Protein AF-A0A0D0W2B3-F1 (afdb_monomer)

pLDDT: mean 97.22, std 2.05, range [83.38, 98.88]

Radius of gyration: 16.31 Å; Cα contacts (8 Å, |Δi|>4): 374; chains: 1; bounding box: 39×36×43 Å

Solvent-accessible surface area (backbone atoms only — not comparable to full-atom values): 10988 Å² total; per-residue (Å²): 117,29,38,43,32,28,47,58,95,88,37,62,47,35,35,38,27,25,39,70,76,40,83,58,92,66,38,38,29,37,34,34,46,42,65,17,45,57,44,66,63,93,71,78,85,50,90,72,53,76,48,68,52,57,78,71,68,55,55,45,42,71,73,79,27,40,39,36,36,33,42,78,77,40,52,38,32,50,27,43,41,43,41,74,97,82,58,42,60,43,27,46,34,37,46,28,22,49,40,72,40,81,45,100,61,30,33,37,28,30,81,56,62,39,31,37,41,31,43,65,91,47,97,58,66,43,82,36,49,60,69,56,29,55,50,39,52,76,65,56,67,48,79,92,39,67,61,61,54,49,53,50,53,52,51,53,50,53,32,53,77,68,75,50,72,93,72,68,75,66,62,63,73,63,74,80,65,88,84,62,76,70,52,68,71,61,90,66,65,76,74,54,82,131

Organism: NCBI:txid686309

Foldseek 3Di:
DAKEFEQFPNFTQKIWDWDFPDDDLFKTKTKFAAFTFIDGDPDDPPLLDHDPCVVVVHTGHHDGTKIWIAGAPAQWTWIWAADDPVRATFWTKTFGWAGWDAFPRHTYIHTQQWIWTDTPPDPDIDIPRPVVSVVCVVSVRDPPCNVVSVVSVVVVRVCVVVVHDPDDPCVSVDHDDPPDDNDYDDPCNRVGHD

Structure (mmCIF, N/CA/C/O backbone):
data_AF-A0A0D0W2B3-F1
#
_entry.id   AF-A0A0D0W2B3-F1
#
loop_
_atom_site.group_PDB
_atom_site.id
_atom_site.type_symbol
_atom_site.label_atom_id
_atom_site.la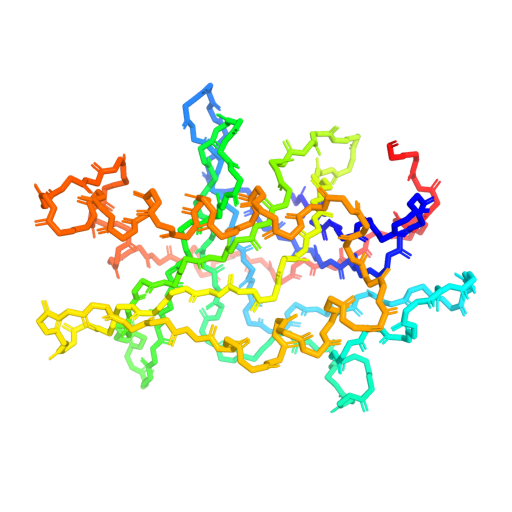bel_alt_id
_atom_site.label_comp_id
_atom_site.label_asym_id
_atom_site.label_entity_id
_atom_site.label_seq_id
_atom_site.pdbx_PDB_ins_code
_atom_site.Cartn_x
_atom_site.Cartn_y
_atom_site.Cartn_z
_atom_site.occupancy
_atom_site.B_iso_or_equiv
_atom_site.auth_seq_id
_atom_site.auth_comp_id
_atom_site.auth_asym_id
_atom_site.auth_atom_id
_atom_site.pdbx_PDB_model_num
ATOM 1 N N . MET A 1 1 ? 1.780 -16.581 4.987 1.00 93.12 1 MET A N 1
ATOM 2 C CA . MET A 1 1 ? 2.569 -15.451 4.451 1.00 93.12 1 MET A CA 1
ATOM 3 C C . MET A 1 1 ? 2.054 -15.138 3.059 1.00 93.12 1 MET A C 1
ATOM 5 O O . MET A 1 1 ? 1.690 -16.072 2.359 1.00 93.12 1 MET A O 1
ATOM 9 N N . VAL A 1 2 ? 2.021 -13.863 2.689 1.00 97.75 2 VAL A N 1
ATOM 10 C CA . VAL A 1 2 ? 1.629 -13.358 1.366 1.00 97.75 2 VAL A CA 1
ATOM 11 C C . VAL A 1 2 ? 2.719 -12.395 0.908 1.00 97.75 2 VAL A C 1
ATOM 13 O O . VAL A 1 2 ? 3.058 -11.464 1.637 1.00 97.75 2 VAL A O 1
ATOM 16 N N . VAL A 1 3 ? 3.294 -12.605 -0.271 1.00 98.69 3 VAL A N 1
ATOM 17 C CA . VAL A 1 3 ? 4.246 -11.656 -0.862 1.00 98.69 3 VAL A CA 1
ATOM 18 C C . VAL A 1 3 ? 3.452 -10.554 -1.560 1.00 98.69 3 VAL A C 1
ATOM 20 O O . VAL A 1 3 ? 2.708 -10.849 -2.492 1.00 98.69 3 VAL A O 1
ATOM 23 N N . ARG A 1 4 ? 3.591 -9.300 -1.115 1.00 98.69 4 ARG A N 1
ATOM 24 C CA . ARG A 1 4 ? 3.084 -8.127 -1.848 1.00 98.69 4 ARG A CA 1
ATOM 25 C C . ARG A 1 4 ? 4.204 -7.630 -2.751 1.00 98.69 4 ARG A C 1
ATOM 27 O O . ARG A 1 4 ? 5.279 -7.307 -2.243 1.00 98.69 4 ARG A O 1
ATOM 34 N N . ARG A 1 5 ? 3.965 -7.567 -4.058 1.00 98.75 5 ARG A N 1
ATOM 35 C CA . ARG A 1 5 ? 4.921 -7.047 -5.043 1.00 98.75 5 ARG A CA 1
ATOM 36 C C . ARG A 1 5 ? 4.376 -5.818 -5.742 1.00 98.75 5 ARG A C 1
ATOM 38 O O . ARG A 1 5 ? 3.168 -5.683 -5.922 1.00 98.75 5 ARG A O 1
ATOM 45 N N . GLU A 1 6 ? 5.292 -4.969 -6.176 1.00 98.56 6 GLU A N 1
ATOM 46 C CA . GLU A 1 6 ? 5.001 -3.894 -7.113 1.00 98.56 6 GLU A CA 1
ATOM 47 C C . GLU A 1 6 ? 5.550 -4.253 -8.487 1.00 98.56 6 GLU A C 1
ATOM 49 O O . GLU A 1 6 ? 6.724 -4.614 -8.611 1.00 98.56 6 GLU A O 1
ATOM 54 N N . ILE A 1 7 ? 4.690 -4.188 -9.501 1.00 97.94 7 ILE A N 1
ATOM 55 C CA . ILE A 1 7 ? 5.003 -4.530 -10.886 1.00 97.94 7 ILE A CA 1
ATOM 56 C C . ILE A 1 7 ? 5.036 -3.242 -11.697 1.00 97.94 7 ILE A C 1
ATOM 58 O O . ILE A 1 7 ? 4.006 -2.714 -12.109 1.00 97.94 7 ILE A O 1
ATOM 62 N N . LEU A 1 8 ? 6.234 -2.731 -11.951 1.00 96.06 8 LEU A N 1
ATOM 63 C CA . LEU A 1 8 ? 6.419 -1.547 -12.774 1.00 96.06 8 LEU A CA 1
ATOM 64 C C . LEU A 1 8 ? 6.666 -2.000 -14.210 1.00 96.06 8 LEU A C 1
ATOM 66 O O . LEU A 1 8 ? 7.653 -2.665 -14.481 1.00 96.06 8 LEU A O 1
ATOM 70 N N . ARG A 1 9 ? 5.792 -1.639 -15.156 1.00 93.00 9 ARG A N 1
ATOM 71 C CA . ARG A 1 9 ? 6.014 -1.886 -16.601 1.00 93.00 9 ARG A CA 1
ATOM 72 C C . ARG A 1 9 ? 6.282 -3.355 -16.979 1.00 93.00 9 ARG A C 1
ATOM 74 O O . ARG A 1 9 ? 6.997 -3.621 -17.940 1.00 93.00 9 ARG A O 1
ATOM 81 N N . GLY A 1 10 ? 5.670 -4.296 -16.264 1.00 93.75 10 GLY A N 1
ATOM 82 C CA . GLY A 1 10 ? 5.832 -5.727 -16.537 1.00 93.75 10 GLY A CA 1
ATOM 83 C C . GLY A 1 10 ? 7.124 -6.334 -15.983 1.00 93.75 10 GLY A C 1
ATOM 84 O O . GLY A 1 10 ? 7.572 -7.385 -16.436 1.00 93.75 10 GLY A O 1
ATOM 85 N N . GLU A 1 11 ? 7.736 -5.692 -14.996 1.00 95.69 11 GLU A N 1
ATOM 86 C CA . GLU A 1 11 ? 8.832 -6.256 -14.216 1.00 95.69 11 GLU A CA 1
ATOM 87 C C . GLU A 1 11 ? 8.570 -6.038 -12.727 1.00 95.69 11 GLU A C 1
ATOM 89 O O . GLU A 1 11 ? 7.963 -5.048 -12.312 1.00 95.69 11 GLU A O 1
ATOM 94 N N . VAL A 1 12 ? 9.014 -6.990 -11.909 1.00 97.94 12 VAL A N 1
ATOM 95 C CA . VAL A 1 12 ? 8.987 -6.836 -10.456 1.00 97.94 12 VAL A CA 1
ATOM 96 C C . VAL A 1 12 ? 9.925 -5.687 -10.086 1.00 97.94 12 VAL A C 1
ATOM 98 O O . VAL A 1 12 ? 11.088 -5.677 -10.482 1.00 97.94 12 VAL A O 1
ATOM 101 N N . TRP A 1 13 ? 9.426 -4.719 -9.327 1.00 97.88 13 TRP A N 1
ATOM 102 C CA . TRP A 1 13 ? 10.172 -3.525 -8.921 1.00 97.88 13 TRP A CA 1
ATOM 103 C C . TRP A 1 13 ? 10.502 -3.527 -7.430 1.00 97.88 13 TRP A C 1
ATOM 105 O O . TRP A 1 13 ? 11.580 -3.098 -7.014 1.00 97.88 13 TRP A O 1
ATOM 115 N N . PHE A 1 14 ? 9.584 -4.067 -6.632 1.00 98.56 14 PHE A N 1
ATOM 116 C CA . PHE A 1 14 ? 9.687 -4.160 -5.184 1.00 98.56 14 PHE A CA 1
ATOM 117 C C . PHE A 1 14 ? 8.884 -5.358 -4.675 1.00 98.56 14 PHE A C 1
ATOM 119 O O . PHE A 1 14 ? 7.881 -5.748 -5.274 1.00 98.56 14 PHE A O 1
ATOM 126 N N . GLY A 1 15 ? 9.322 -5.949 -3.569 1.00 98.50 15 GLY A N 1
ATOM 127 C CA . GLY A 1 15 ? 8.604 -7.005 -2.872 1.00 98.50 15 GLY A CA 1
ATOM 128 C C . GLY A 1 15 ? 8.737 -6.868 -1.368 1.00 98.50 15 GLY A C 1
ATOM 129 O O . GLY A 1 15 ? 9.772 -6.447 -0.853 1.00 98.50 15 GLY A O 1
ATOM 130 N N . VAL A 1 16 ? 7.694 -7.258 -0.646 1.00 98.69 16 VAL A N 1
ATOM 131 C CA . VAL A 1 16 ? 7.710 -7.284 0.815 1.00 98.69 16 VAL A CA 1
ATOM 132 C C . VAL A 1 16 ? 6.857 -8.442 1.343 1.00 98.69 16 VAL A C 1
ATOM 134 O O . VAL A 1 16 ? 5.786 -8.724 0.788 1.00 98.69 16 VAL A O 1
ATOM 137 N N . PRO A 1 17 ? 7.301 -9.155 2.394 1.00 98.50 17 PRO A N 1
ATOM 138 C CA . PRO A 1 17 ? 6.528 -10.243 2.956 1.00 98.50 17 PRO A CA 1
ATOM 139 C C . PRO A 1 17 ? 5.489 -9.685 3.937 1.00 98.50 17 PRO A C 1
ATOM 141 O O . PRO A 1 17 ? 5.778 -8.849 4.792 1.00 98.50 17 PRO A O 1
ATOM 144 N N . THR A 1 18 ? 4.257 -10.169 3.820 1.00 98.75 18 THR A N 1
ATOM 145 C CA . THR A 1 18 ? 3.124 -9.764 4.658 1.00 98.75 18 THR A CA 1
ATOM 146 C C . THR A 1 18 ? 2.446 -10.980 5.287 1.00 98.75 18 THR A C 1
ATOM 148 O O . THR A 1 18 ? 2.643 -12.136 4.883 1.00 98.75 18 THR A O 1
ATOM 151 N N . ILE A 1 19 ? 1.636 -10.726 6.308 1.00 98.69 19 ILE A N 1
ATOM 152 C CA . ILE A 1 19 ? 0.778 -11.711 6.961 1.00 98.69 19 ILE A CA 1
ATOM 153 C C . ILE A 1 19 ? -0.653 -11.477 6.484 1.00 98.69 19 ILE A C 1
ATOM 155 O O . ILE A 1 19 ? -1.161 -10.363 6.562 1.00 98.69 1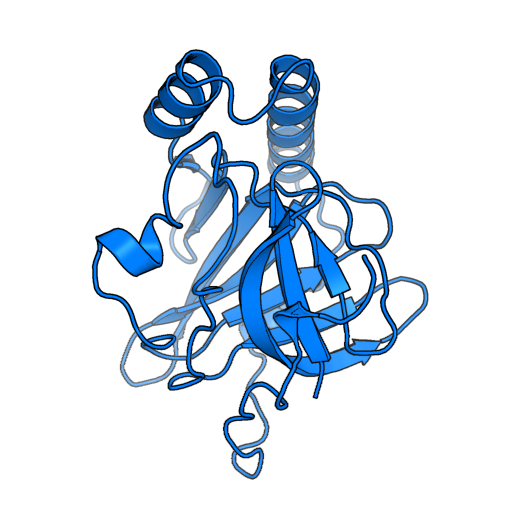9 ILE A O 1
ATOM 159 N N . CYS A 1 20 ? -1.308 -12.534 6.010 1.00 98.25 20 CYS A N 1
ATOM 160 C CA . CYS A 1 20 ? -2.728 -12.484 5.690 1.00 98.25 20 CYS A CA 1
ATOM 161 C C . CYS A 1 20 ? -3.541 -12.480 6.987 1.00 98.25 20 CYS A C 1
ATOM 163 O O . CYS A 1 20 ? -3.474 -13.446 7.746 1.00 98.25 20 CYS A O 1
ATOM 165 N N . VAL A 1 21 ? -4.288 -11.406 7.232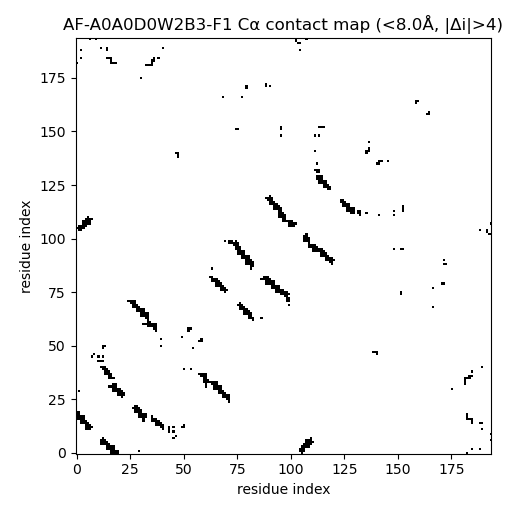 1.00 98.56 21 VAL A N 1
ATOM 166 C CA . VAL A 1 21 ? -5.176 -11.257 8.396 1.00 98.56 21 VAL A CA 1
ATOM 167 C C . VAL A 1 21 ? -6.592 -11.700 8.038 1.00 98.56 21 VAL A C 1
ATOM 169 O O . VAL A 1 21 ? -7.223 -12.424 8.801 1.00 98.56 21 VAL A O 1
ATOM 172 N N . VAL A 1 22 ? -7.079 -11.281 6.868 1.00 98.44 22 VAL A N 1
ATOM 173 C CA . VAL A 1 22 ? -8.386 -11.657 6.313 1.00 98.44 22 VAL A CA 1
ATOM 174 C C . VAL A 1 22 ? -8.220 -11.897 4.824 1.00 98.44 22 VAL A C 1
ATOM 176 O O . VAL A 1 22 ? -7.564 -11.107 4.150 1.00 98.44 22 VAL A O 1
ATOM 179 N N . ASP A 1 23 ? -8.842 -12.959 4.326 1.00 98.19 23 ASP A N 1
ATOM 180 C CA . ASP A 1 23 ? -8.991 -13.226 2.901 1.00 98.19 23 ASP A CA 1
ATOM 181 C C . ASP A 1 23 ? -10.435 -13.674 2.631 1.00 98.19 23 ASP A C 1
ATOM 183 O O . ASP A 1 23 ? -10.808 -14.810 2.928 1.00 98.19 23 ASP A O 1
ATOM 187 N N . SER A 1 24 ? -11.268 -12.752 2.144 1.00 97.88 24 SER A N 1
ATOM 188 C CA . SER A 1 24 ? -12.661 -12.999 1.756 1.00 97.88 24 SER A CA 1
ATOM 189 C C . SER A 1 24 ? -12.964 -12.435 0.364 1.00 97.88 24 SER A C 1
ATOM 191 O O . SER A 1 24 ? -12.115 -11.818 -0.285 1.00 97.88 24 SER A O 1
ATOM 193 N N . ALA A 1 25 ? -14.195 -12.641 -0.111 1.00 96.19 25 ALA A N 1
ATOM 194 C CA . ALA A 1 25 ? -14.654 -12.084 -1.3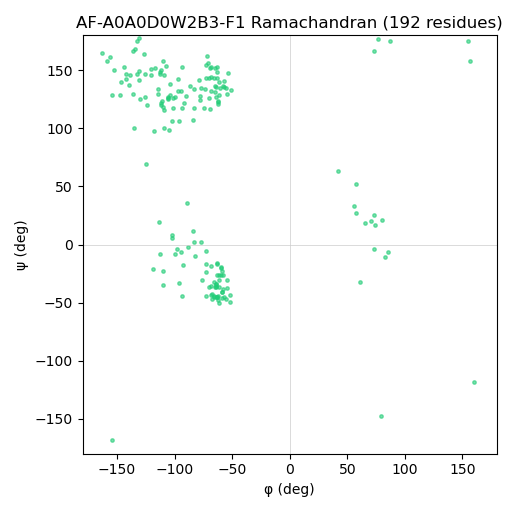82 1.00 96.19 25 ALA A CA 1
ATOM 195 C C . ALA A 1 25 ? -14.803 -10.549 -1.350 1.00 96.19 25 ALA A C 1
ATOM 197 O O . ALA A 1 25 ? -14.831 -9.915 -2.401 1.00 96.19 25 ALA A O 1
ATOM 198 N N . GLU A 1 26 ? -14.891 -9.948 -0.164 1.00 96.94 26 GLU A N 1
ATOM 199 C CA . GLU A 1 26 ? -15.142 -8.521 0.051 1.00 96.94 26 GLU A CA 1
ATOM 200 C C . GLU A 1 26 ? -13.924 -7.772 0.602 1.00 96.94 26 GLU A C 1
ATOM 202 O O . GLU A 1 26 ? -13.847 -6.551 0.451 1.00 96.94 26 GLU A O 1
ATOM 207 N N . LEU A 1 27 ? -12.992 -8.477 1.249 1.00 98.50 27 LEU A N 1
ATOM 208 C CA . LEU A 1 27 ? -11.843 -7.880 1.920 1.00 98.50 27 LEU A CA 1
ATOM 209 C C . LEU A 1 27 ? -10.622 -8.799 1.866 1.00 98.50 27 LEU A C 1
ATOM 211 O O . LEU A 1 27 ? -10.656 -9.938 2.329 1.00 98.50 27 LEU A O 1
ATOM 215 N N . LEU A 1 28 ? -9.505 -8.239 1.414 1.00 98.75 28 LEU A N 1
ATOM 216 C CA . LEU A 1 28 ? -8.174 -8.764 1.685 1.00 98.75 28 LEU A CA 1
ATOM 217 C C . LEU A 1 28 ? -7.473 -7.811 2.660 1.00 98.75 28 LEU A C 1
ATOM 219 O O . LEU A 1 28 ? -7.216 -6.658 2.321 1.00 98.75 28 LEU A O 1
ATOM 223 N N . ALA A 1 29 ? -7.157 -8.284 3.864 1.00 98.81 29 ALA A N 1
ATOM 224 C CA . ALA A 1 29 ? -6.401 -7.523 4.856 1.00 98.81 29 ALA A CA 1
ATOM 225 C C . ALA A 1 29 ? -5.005 -8.128 5.025 1.00 98.81 29 ALA A C 1
ATOM 227 O O . ALA A 1 29 ? -4.864 -9.280 5.450 1.00 98.81 29 ALA A O 1
ATOM 228 N N . LEU A 1 30 ? -3.975 -7.344 4.717 1.00 98.81 30 LEU A N 1
ATOM 229 C CA . LEU A 1 30 ? -2.574 -7.743 4.819 1.00 98.81 30 LEU A CA 1
ATOM 230 C C . LEU A 1 30 ? -1.868 -6.908 5.884 1.00 98.81 30 LEU A C 1
ATOM 232 O O . LEU A 1 30 ? -1.983 -5.687 5.905 1.00 98.81 30 LEU A O 1
ATOM 236 N N . TYR A 1 31 ? -1.100 -7.548 6.755 1.00 98.81 31 TYR A N 1
ATOM 237 C CA . TYR A 1 31 ? -0.261 -6.863 7.732 1.00 98.81 31 TYR A CA 1
ATOM 238 C C . TYR A 1 31 ? 1.208 -6.936 7.319 1.00 98.81 31 TYR A C 1
ATOM 240 O O . TYR A 1 31 ? 1.739 -8.024 7.101 1.00 98.81 31 TYR A O 1
ATOM 248 N N . LEU A 1 32 ? 1.861 -5.779 7.238 1.00 98.56 32 LEU A N 1
ATOM 249 C CA . LEU A 1 32 ? 3.303 -5.618 7.093 1.00 98.56 32 LEU A CA 1
ATOM 250 C C . LEU A 1 32 ? 3.922 -5.396 8.483 1.00 98.56 32 LEU A C 1
ATOM 252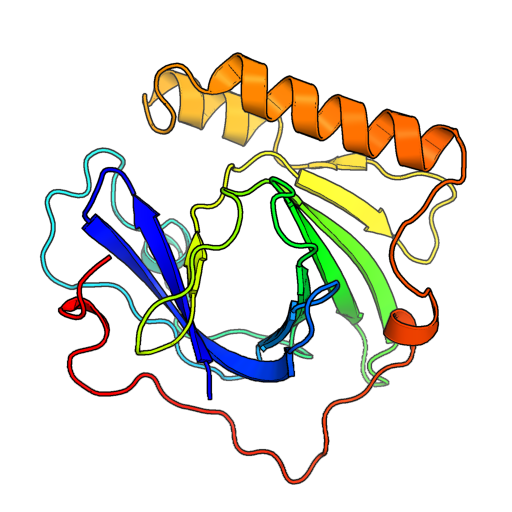 O O . LEU A 1 32 ? 3.747 -4.311 9.047 1.00 98.56 32 LEU A O 1
ATOM 256 N N . PRO A 1 33 ? 4.624 -6.383 9.066 1.00 97.75 33 PRO A N 1
ATOM 257 C CA . PRO A 1 33 ? 5.237 -6.233 10.382 1.00 97.75 33 PRO A CA 1
ATOM 258 C C . PRO A 1 33 ? 6.416 -5.254 10.381 1.00 97.75 33 PRO A C 1
ATOM 260 O O . PRO A 1 33 ? 7.139 -5.123 9.394 1.00 97.75 33 PRO A O 1
ATOM 263 N N . GLY A 1 34 ? 6.660 -4.607 11.524 1.00 96.94 34 GLY A N 1
ATOM 264 C CA . GLY A 1 34 ? 7.940 -3.937 11.773 1.00 96.94 34 GLY A CA 1
ATOM 265 C C . GLY A 1 34 ? 9.102 -4.928 11.653 1.00 96.94 34 GLY A C 1
ATOM 266 O O . GLY A 1 34 ? 9.013 -6.048 12.147 1.00 96.94 34 GLY A O 1
ATOM 267 N N . GLY A 1 35 ? 10.178 -4.523 10.980 1.00 97.81 35 GLY A N 1
ATOM 268 C CA . GLY A 1 35 ? 11.354 -5.354 10.718 1.00 97.81 35 GLY A CA 1
ATOM 269 C C . GLY A 1 35 ? 11.257 -6.249 9.481 1.00 97.81 35 GLY A C 1
ATOM 270 O O . GLY A 1 35 ? 12.262 -6.852 9.124 1.00 97.81 35 GLY A O 1
ATOM 271 N N . ALA A 1 36 ? 10.104 -6.328 8.806 1.00 98.31 36 ALA A N 1
ATOM 272 C CA . ALA A 1 36 ? 9.978 -7.096 7.568 1.00 98.31 36 ALA A CA 1
ATOM 273 C C . ALA A 1 36 ? 10.900 -6.522 6.484 1.00 98.31 36 ALA A C 1
ATOM 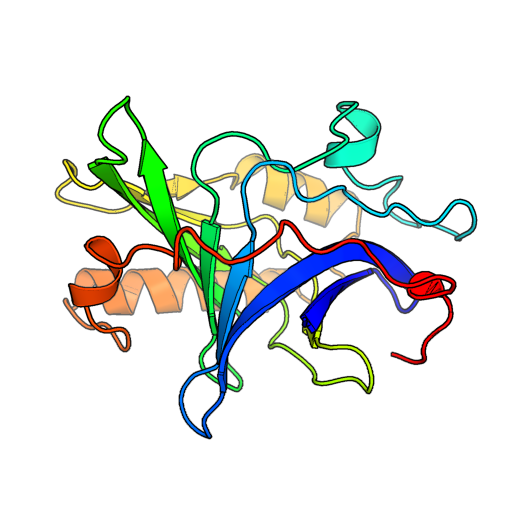275 O O . ALA A 1 36 ? 10.798 -5.340 6.140 1.00 98.31 36 ALA A O 1
ATOM 276 N N . GLU A 1 37 ? 11.811 -7.353 5.979 1.00 98.50 37 GLU A N 1
ATOM 277 C CA . GLU A 1 37 ? 12.824 -6.936 5.014 1.00 98.50 37 GLU A CA 1
ATOM 278 C C . GLU A 1 37 ? 12.232 -6.692 3.626 1.00 98.50 37 GLU A C 1
ATOM 280 O O . GLU A 1 37 ? 11.316 -7.375 3.164 1.00 98.50 37 GLU A O 1
ATOM 285 N N . PHE A 1 38 ? 12.784 -5.682 2.968 1.00 98.62 38 PHE A N 1
ATOM 286 C CA . PHE A 1 38 ? 12.432 -5.269 1.623 1.00 98.62 38 PHE A CA 1
ATOM 287 C C . PHE A 1 38 ? 13.231 -6.056 0.590 1.00 98.62 38 PHE A C 1
ATOM 289 O O . PHE A 1 38 ? 14.446 -6.208 0.712 1.00 98.62 38 PHE A O 1
ATOM 296 N N . GLY A 1 39 ? 12.549 -6.502 -0.459 1.00 98.50 39 GLY A N 1
ATOM 297 C CA . GLY A 1 39 ? 13.149 -7.095 -1.643 1.00 98.50 39 GLY A CA 1
ATOM 298 C C . GLY A 1 39 ? 13.202 -6.088 -2.782 1.00 98.50 39 GLY A C 1
ATOM 299 O O . GLY A 1 39 ? 12.178 -5.535 -3.180 1.00 98.50 39 GLY A O 1
ATOM 300 N N . PHE A 1 40 ? 14.393 -5.896 -3.342 1.00 98.38 40 PHE A N 1
ATOM 301 C CA . PHE A 1 40 ? 14.611 -5.123 -4.562 1.00 98.38 40 PHE A CA 1
ATOM 302 C C . PHE A 1 40 ? 15.326 -6.023 -5.572 1.00 98.38 40 PHE A C 1
ATOM 304 O O . PHE A 1 40 ? 16.420 -6.496 -5.252 1.00 98.38 40 PHE A O 1
ATOM 311 N N . PRO A 1 41 ? 14.759 -6.290 -6.762 1.00 97.19 41 PRO A N 1
ATOM 312 C CA . PRO A 1 41 ? 15.413 -7.167 -7.726 1.00 97.19 41 PRO A CA 1
ATOM 313 C C . PRO A 1 41 ? 16.741 -6.573 -8.207 1.00 97.19 41 PRO A C 1
ATOM 315 O O . PRO A 1 41 ? 16.843 -5.383 -8.512 1.00 97.19 41 PRO A O 1
ATOM 318 N N . GLU A 1 42 ? 17.789 -7.393 -8.276 1.00 94.94 42 GLU A N 1
ATOM 319 C CA . GLU A 1 42 ? 19.115 -6.937 -8.712 1.00 94.94 42 GLU A CA 1
ATOM 320 C C . GLU A 1 42 ? 19.121 -6.567 -10.199 1.00 94.94 42 GLU A C 1
ATOM 322 O O . GLU A 1 42 ? 19.755 -5.585 -10.599 1.00 94.94 42 GLU A O 1
ATOM 327 N N . GLN A 1 43 ? 18.357 -7.317 -10.994 1.00 93.56 43 GLN A N 1
ATOM 328 C CA . GLN A 1 43 ? 18.249 -7.200 -12.443 1.00 93.56 43 GLN A CA 1
ATOM 329 C C . GLN A 1 43 ? 16.859 -6.705 -12.850 1.00 93.56 43 GLN A C 1
ATOM 331 O O . GLN A 1 43 ? 15.864 -7.024 -12.206 1.00 93.56 43 GLN A O 1
ATOM 336 N N . GLY A 1 44 ? 16.814 -5.934 -13.931 1.00 93.00 44 GLY A N 1
ATOM 337 C CA . GLY A 1 44 ? 15.610 -5.305 -14.465 1.00 93.00 44 GLY A CA 1
ATOM 338 C C . GLY A 1 44 ? 15.989 -4.093 -15.307 1.00 93.00 44 GLY A C 1
ATOM 339 O O . GLY A 1 44 ? 17.093 -3.556 -15.171 1.00 93.00 44 GLY A O 1
ATOM 340 N N . SER A 1 45 ? 15.102 -3.690 -16.209 1.00 94.62 45 SER A N 1
ATOM 341 C CA . SER A 1 45 ? 15.312 -2.500 -17.036 1.00 94.62 45 SER A CA 1
ATOM 342 C C . SER A 1 45 ? 15.073 -1.213 -16.245 1.00 94.62 45 SER A C 1
ATOM 344 O O . SER A 1 45 ? 15.729 -0.208 -16.509 1.00 94.62 45 SER A O 1
ATOM 346 N N . PHE A 1 46 ? 14.180 -1.265 -15.253 1.00 93.00 46 PHE A N 1
ATOM 347 C CA . PHE A 1 46 ? 13.781 -0.189 -14.349 1.00 93.00 46 PHE A CA 1
ATOM 348 C C . PHE A 1 46 ? 13.614 1.137 -15.087 1.00 93.00 46 PHE A C 1
ATOM 350 O O . PHE A 1 46 ? 14.346 2.093 -14.814 1.00 93.00 46 PHE A O 1
ATOM 357 N N . PRO A 1 47 ? 12.656 1.225 -16.030 1.00 89.00 47 PRO A N 1
ATOM 358 C CA . PRO A 1 47 ? 12.556 2.349 -16.961 1.00 89.00 47 PRO A CA 1
ATOM 359 C C . PRO A 1 47 ? 12.291 3.690 -16.263 1.00 89.00 47 PRO A C 1
ATOM 361 O O . PRO A 1 47 ? 12.510 4.741 -16.856 1.00 89.00 47 PRO A O 1
ATOM 364 N N . CYS A 1 48 ? 11.844 3.662 -15.005 1.00 90.69 48 CYS A N 1
ATOM 365 C CA . CYS A 1 48 ? 11.614 4.843 -14.170 1.00 90.69 48 CYS A CA 1
ATOM 366 C C . CYS A 1 48 ? 12.582 4.919 -12.975 1.00 90.69 48 CYS A C 1
ATOM 368 O O . CYS A 1 48 ? 12.304 5.605 -11.992 1.00 90.69 48 CYS A O 1
ATOM 370 N N . GLY A 1 49 ? 13.706 4.203 -13.054 1.00 94.44 49 GLY A N 1
ATOM 371 C CA . GLY A 1 49 ? 14.727 4.117 -12.017 1.00 94.44 49 GLY A CA 1
ATOM 372 C C . GLY A 1 49 ? 14.472 3.036 -10.963 1.00 94.44 49 GLY A C 1
ATOM 373 O O . GLY A 1 49 ? 13.450 2.349 -10.944 1.00 94.44 49 GLY A O 1
ATOM 374 N N . ARG A 1 50 ? 15.450 2.880 -10.065 1.00 96.56 50 ARG A N 1
ATOM 375 C CA . ARG A 1 50 ? 15.354 2.000 -8.890 1.00 96.56 50 ARG A CA 1
ATOM 376 C C . ARG A 1 50 ? 14.249 2.481 -7.946 1.00 96.56 50 ARG A C 1
ATOM 378 O O . ARG A 1 50 ? 13.964 3.676 -7.887 1.00 96.56 50 ARG A O 1
ATOM 385 N N . HIS A 1 51 ? 13.670 1.556 -7.182 1.00 97.56 51 HIS A N 1
ATOM 386 C CA . HIS A 1 51 ? 12.603 1.876 -6.237 1.00 97.56 51 HIS A CA 1
ATOM 387 C C . HIS A 1 51 ? 13.046 2.979 -5.250 1.00 97.56 51 HIS A C 1
ATOM 389 O O . HIS A 1 51 ? 14.152 2.881 -4.704 1.00 97.56 51 HIS A O 1
ATOM 395 N N . PRO A 1 52 ? 12.225 4.011 -4.966 1.00 96.25 52 PRO A N 1
ATOM 396 C CA . PRO A 1 52 ? 12.619 5.136 -4.112 1.00 96.25 52 PRO A CA 1
ATOM 397 C C . PRO A 1 52 ? 13.131 4.712 -2.733 1.00 96.25 52 PRO A C 1
ATOM 399 O O . PRO A 1 52 ? 14.105 5.269 -2.232 1.00 96.25 52 PRO A O 1
ATOM 402 N N . TRP A 1 53 ? 12.537 3.675 -2.135 1.00 97.81 53 TRP A N 1
ATOM 403 C CA . TRP A 1 53 ? 13.012 3.131 -0.857 1.00 97.81 53 TRP A CA 1
ATOM 404 C C . TRP A 1 53 ? 14.403 2.495 -0.948 1.00 97.81 53 TRP A C 1
ATOM 406 O O . TRP A 1 53 ? 15.173 2.617 0.001 1.00 97.81 53 TRP A O 1
ATOM 416 N N . GLN A 1 54 ? 14.764 1.892 -2.085 1.00 98.06 54 GLN A N 1
ATOM 417 C CA . GLN A 1 54 ? 16.120 1.388 -2.313 1.00 98.06 54 GLN A CA 1
ATOM 418 C C . GLN A 1 54 ? 17.113 2.546 -2.404 1.00 98.06 54 GLN A C 1
ATOM 420 O O . GLN A 1 54 ? 18.155 2.521 -1.751 1.00 98.06 54 GLN A O 1
ATOM 425 N N . VAL A 1 55 ? 16.775 3.577 -3.184 1.00 97.56 55 VAL A N 1
ATOM 426 C CA . VAL A 1 55 ? 17.612 4.776 -3.358 1.00 97.56 55 VAL A CA 1
ATOM 427 C C . VAL A 1 55 ? 17.810 5.504 -2.025 1.00 97.56 55 VAL A C 1
ATOM 429 O O . VAL A 1 55 ? 18.906 5.972 -1.733 1.00 97.56 55 VAL A O 1
ATOM 432 N N . ALA A 1 56 ? 16.781 5.531 -1.178 1.00 97.81 56 ALA A N 1
ATOM 433 C CA . ALA A 1 56 ? 16.834 6.085 0.173 1.00 97.81 56 ALA A CA 1
ATOM 434 C C . ALA A 1 56 ? 17.539 5.174 1.205 1.00 97.81 56 ALA A C 1
ATOM 436 O O . ALA A 1 56 ? 17.586 5.512 2.388 1.00 97.81 56 ALA A O 1
ATOM 437 N N . GLY A 1 57 ? 18.063 4.012 0.798 1.00 98.00 57 GLY A N 1
ATOM 438 C CA . GLY A 1 57 ? 18.776 3.084 1.681 1.00 98.00 57 GLY A CA 1
ATOM 439 C C . GLY A 1 57 ? 17.886 2.367 2.700 1.00 98.00 57 GLY A C 1
ATOM 440 O O . GLY A 1 57 ? 18.376 1.874 3.721 1.00 98.00 57 GLY A O 1
ATOM 441 N N . GLN A 1 58 ? 16.575 2.306 2.463 1.00 98.00 58 GLN A N 1
ATOM 442 C CA . GLN A 1 58 ? 15.658 1.571 3.324 1.00 98.00 58 GLN A CA 1
ATOM 443 C C . GLN A 1 58 ? 15.773 0.071 3.049 1.00 98.00 58 GLN A C 1
ATOM 445 O O . GLN A 1 58 ? 15.791 -0.369 1.904 1.00 98.00 58 GLN A O 1
ATOM 450 N N . ARG A 1 59 ? 15.842 -0.722 4.121 1.00 97.62 59 ARG A N 1
ATOM 451 C CA . ARG A 1 59 ? 16.070 -2.176 4.044 1.00 97.62 59 ARG A CA 1
ATOM 452 C C . ARG A 1 59 ? 14.935 -3.013 4.615 1.00 97.62 59 ARG A C 1
ATOM 454 O O . ARG A 1 59 ? 14.844 -4.194 4.317 1.00 97.62 59 ARG A O 1
ATOM 461 N N . ALA A 1 60 ? 14.114 -2.415 5.466 1.00 98.38 60 ALA A N 1
ATOM 462 C CA . ALA A 1 60 ? 13.026 -3.085 6.148 1.00 98.38 60 ALA A CA 1
ATOM 463 C C . ALA A 1 60 ? 12.001 -2.057 6.617 1.00 98.38 60 ALA A C 1
ATOM 465 O O . ALA A 1 60 ? 12.337 -0.882 6.827 1.00 98.38 60 ALA A O 1
ATOM 466 N N . TRP A 1 61 ? 10.774 -2.519 6.842 1.00 97.94 61 TRP A N 1
ATOM 467 C CA . TRP A 1 61 ? 9.723 -1.694 7.416 1.00 97.94 61 TRP A CA 1
ATOM 468 C C . TRP A 1 61 ? 10.079 -1.281 8.848 1.00 97.94 61 TRP A C 1
ATOM 470 O O . TRP A 1 61 ? 10.542 -2.093 9.649 1.00 97.94 61 TRP A O 1
ATOM 480 N N . ARG A 1 62 ? 9.858 -0.012 9.195 1.00 95.62 62 ARG A N 1
ATOM 481 C CA . ARG A 1 62 ? 10.163 0.536 10.527 1.00 95.62 62 ARG A CA 1
ATOM 482 C C . ARG A 1 62 ? 8.883 0.861 11.296 1.00 95.62 62 ARG A C 1
ATOM 484 O O . ARG A 1 62 ? 7.829 1.082 10.711 1.00 95.62 62 ARG A O 1
ATOM 491 N N . GLY A 1 63 ? 8.987 0.928 12.621 1.00 94.12 63 GLY A N 1
ATOM 492 C CA . GLY A 1 63 ? 7.867 1.290 13.493 1.00 94.12 63 GLY A CA 1
ATOM 493 C C . GLY A 1 63 ? 6.887 0.138 13.736 1.00 94.12 63 GLY A C 1
ATOM 494 O O . GLY A 1 63 ? 7.279 -1.024 13.797 1.00 94.12 63 GLY A O 1
ATOM 495 N N . HIS A 1 64 ? 5.603 0.461 13.899 1.00 95.25 64 HIS A N 1
ATOM 496 C CA . HIS A 1 64 ? 4.579 -0.449 14.440 1.00 95.25 64 HIS A CA 1
ATOM 497 C C . HIS A 1 64 ? 3.944 -1.422 13.429 1.00 95.25 64 HIS A C 1
ATOM 499 O O . HIS A 1 64 ? 2.932 -2.077 13.728 1.00 95.25 64 HIS A O 1
ATOM 505 N N . GLY A 1 65 ? 4.521 -1.521 12.233 1.00 96.38 65 GLY A N 1
ATOM 506 C CA . GLY A 1 65 ? 3.886 -2.187 11.103 1.00 96.38 65 GLY A CA 1
ATOM 507 C C . GLY A 1 65 ? 2.791 -1.342 10.447 1.00 96.38 65 GLY A C 1
ATOM 508 O O . GLY A 1 65 ? 2.477 -0.243 10.905 1.00 96.38 65 GLY A O 1
ATOM 509 N N . LYS A 1 66 ? 2.219 -1.880 9.373 1.00 97.06 66 LYS A N 1
ATOM 510 C CA . LYS A 1 66 ? 1.145 -1.272 8.579 1.00 97.06 66 LYS A CA 1
ATOM 511 C C . LYS A 1 66 ? 0.099 -2.330 8.262 1.00 97.06 66 LYS A C 1
ATOM 513 O O . LYS A 1 66 ? 0.459 -3.416 7.813 1.00 97.06 66 LYS A O 1
ATOM 518 N N . LEU A 1 67 ? -1.174 -2.046 8.515 1.00 98.75 67 LEU A N 1
ATOM 519 C CA . LEU A 1 67 ? -2.271 -2.911 8.074 1.00 98.75 67 LEU A CA 1
ATOM 520 C C . LEU A 1 67 ? -2.865 -2.314 6.803 1.00 98.75 67 LEU A C 1
ATOM 522 O O . LEU A 1 67 ? -3.213 -1.146 6.823 1.00 98.75 67 LEU A O 1
ATOM 526 N N . MET A 1 68 ? -2.972 -3.095 5.737 1.00 98.88 68 MET A N 1
ATOM 527 C CA . MET A 1 68 ? -3.472 -2.679 4.429 1.00 98.88 68 MET A CA 1
ATOM 528 C C . MET A 1 68 ? -4.802 -3.378 4.174 1.00 98.88 68 MET A C 1
ATOM 530 O O . MET A 1 68 ? -4.864 -4.611 4.181 1.00 98.88 68 MET A O 1
ATOM 534 N N . LEU A 1 69 ? -5.868 -2.606 3.985 1.00 98.88 69 LEU A N 1
ATOM 535 C CA . LEU A 1 69 ? -7.196 -3.114 3.660 1.00 98.88 69 LEU A CA 1
ATOM 536 C C . LEU A 1 69 ? -7.435 -2.921 2.166 1.00 98.88 69 LEU A C 1
ATOM 538 O O . LEU A 1 69 ? -7.481 -1.793 1.678 1.00 98.88 69 LEU A O 1
ATOM 542 N N . HIS A 1 70 ? -7.623 -4.019 1.448 1.00 98.75 70 HIS A N 1
ATOM 543 C CA . HIS A 1 70 ? -7.903 -4.013 0.020 1.00 98.75 70 HIS A CA 1
ATOM 544 C C . HIS A 1 70 ? -9.331 -4.484 -0.217 1.00 98.75 70 HIS A C 1
ATOM 546 O O . HIS A 1 70 ? -9.694 -5.610 0.140 1.00 98.75 70 HIS A O 1
ATOM 552 N N . ARG A 1 71 ? -10.130 -3.640 -0.868 1.00 97.69 71 ARG A N 1
ATOM 553 C CA . ARG A 1 71 ? -11.407 -4.066 -1.427 1.00 97.69 71 ARG A CA 1
ATOM 554 C C . ARG A 1 71 ? -11.184 -4.544 -2.865 1.00 97.69 71 ARG A C 1
ATOM 556 O O . ARG A 1 71 ? -10.584 -3.802 -3.643 1.00 97.69 71 ARG A O 1
ATOM 563 N N . PRO A 1 72 ? -11.628 -5.754 -3.248 1.00 94.00 72 PRO A N 1
ATOM 564 C CA . PRO A 1 72 ? -11.384 -6.274 -4.590 1.00 94.00 72 PRO A CA 1
ATOM 565 C C . PRO A 1 72 ? -11.854 -5.320 -5.693 1.00 94.00 72 PRO A C 1
ATOM 567 O O . PRO A 1 72 ? -12.989 -4.849 -5.677 1.00 94.00 72 PRO A O 1
ATOM 570 N N . GLY A 1 73 ? -10.968 -5.052 -6.654 1.00 95.81 73 GLY A N 1
ATOM 571 C CA . GLY A 1 73 ? -11.234 -4.178 -7.797 1.00 95.81 73 GLY A CA 1
ATOM 572 C C . GLY A 1 73 ? -11.069 -2.675 -7.542 1.00 95.81 73 GLY A C 1
ATOM 573 O O . GLY A 1 73 ? -11.057 -1.927 -8.515 1.00 95.81 73 GLY A O 1
ATOM 574 N N . GLU A 1 74 ? -10.911 -2.217 -6.294 1.00 97.75 74 GLU A N 1
ATOM 575 C CA . GLU A 1 74 ? -10.628 -0.801 -6.018 1.00 97.75 74 GLU A CA 1
ATOM 576 C C . GLU A 1 74 ? -9.143 -0.477 -6.265 1.00 97.75 74 GLU A C 1
ATOM 578 O O . GLU A 1 74 ? -8.260 -1.281 -5.957 1.00 97.75 74 GLU A O 1
ATOM 583 N N . ALA A 1 75 ? -8.875 0.706 -6.829 1.00 98.50 75 ALA A N 1
ATOM 584 C CA . ALA A 1 75 ? -7.534 1.193 -7.169 1.00 98.50 75 ALA A CA 1
ATOM 585 C C . ALA A 1 75 ? -6.886 1.970 -6.006 1.00 98.50 75 ALA A C 1
ATOM 587 O O . ALA A 1 75 ? -6.181 2.962 -6.188 1.00 98.50 75 ALA A O 1
ATOM 588 N N . HIS A 1 76 ? -7.160 1.522 -4.782 1.00 98.81 76 HIS A N 1
ATOM 589 C CA . HIS A 1 76 ? -6.476 1.979 -3.586 1.00 98.81 76 HIS A CA 1
ATOM 590 C C . HIS A 1 76 ? -6.552 0.927 -2.479 1.00 98.81 76 HIS A C 1
ATOM 592 O O . HIS A 1 76 ? -7.419 0.046 -2.479 1.00 98.81 76 HIS A O 1
ATOM 598 N N . SER A 1 77 ? -5.662 1.044 -1.500 1.00 98.81 77 SER A N 1
ATOM 599 C CA . SER A 1 77 ? -5.837 0.424 -0.189 1.00 98.81 77 SER A CA 1
ATOM 600 C C . SER A 1 77 ? -6.154 1.472 0.868 1.00 98.81 77 SER A C 1
ATOM 602 O O . SER A 1 77 ? -5.790 2.643 0.746 1.00 98.81 77 SER A O 1
ATOM 604 N N . VAL A 1 78 ? -6.851 1.042 1.918 1.00 98.88 78 VAL A N 1
ATOM 605 C CA . VAL A 1 78 ? -7.001 1.823 3.147 1.00 98.88 78 VAL A CA 1
ATOM 606 C C . VAL A 1 78 ? -6.048 1.242 4.176 1.00 98.88 78 VAL A C 1
ATOM 608 O O . VAL A 1 78 ? -6.269 0.159 4.721 1.00 98.88 78 VAL A O 1
ATOM 611 N N . ASP A 1 79 ? -4.978 1.971 4.428 1.00 98.81 79 ASP A N 1
ATOM 612 C CA . ASP A 1 79 ? -3.901 1.578 5.310 1.00 98.81 79 ASP A CA 1
ATOM 613 C C . ASP A 1 79 ? -4.087 2.199 6.696 1.00 98.81 79 ASP A C 1
ATOM 615 O O . ASP A 1 79 ? -4.511 3.346 6.857 1.00 98.81 79 ASP A O 1
ATOM 619 N N . VAL A 1 80 ? -3.748 1.430 7.724 1.00 98.75 80 VAL A N 1
ATOM 620 C CA . VAL A 1 80 ? -3.852 1.830 9.127 1.00 98.75 80 VAL A CA 1
ATOM 621 C C . VAL A 1 80 ? -2.455 1.987 9.689 1.00 98.75 80 VAL A C 1
ATOM 623 O O . VAL A 1 80 ? -1.652 1.045 9.667 1.00 98.75 80 VAL A O 1
ATOM 626 N N . PHE A 1 81 ? -2.187 3.176 10.219 1.00 98.44 81 PHE A N 1
ATOM 627 C CA . PHE A 1 81 ? -0.928 3.500 10.865 1.00 98.44 81 PHE A CA 1
ATOM 628 C C . PHE A 1 81 ? -1.117 3.731 12.358 1.00 98.44 81 PHE A C 1
ATOM 630 O O . PHE A 1 81 ? -2.141 4.235 12.827 1.00 98.44 81 PHE A O 1
ATOM 637 N N . TRP A 1 82 ? -0.070 3.387 13.099 1.00 98.31 82 TRP A N 1
ATOM 638 C CA . TRP A 1 82 ? 0.038 3.631 14.526 1.00 98.31 82 TRP A CA 1
ATOM 639 C C . TRP A 1 82 ? 1.382 4.281 14.835 1.00 98.31 82 TRP A C 1
ATOM 641 O O . TRP A 1 82 ? 2.376 4.013 14.157 1.00 98.31 82 TRP A O 1
ATOM 651 N N . ALA A 1 83 ? 1.411 5.104 15.872 1.00 96.31 83 ALA A N 1
ATOM 652 C CA . ALA A 1 83 ? 2.594 5.811 16.345 1.00 96.31 83 ALA A CA 1
ATOM 653 C C . ALA A 1 83 ? 2.715 5.670 17.865 1.00 96.31 83 ALA A C 1
ATOM 655 O O . ALA A 1 83 ? 1.821 5.121 18.497 1.00 96.31 83 ALA A O 1
ATOM 656 N N . GLY A 1 84 ? 3.811 6.181 18.428 1.00 95.94 84 GLY A N 1
ATOM 657 C CA . GLY A 1 84 ? 3.993 6.288 19.873 1.00 95.94 84 GLY A CA 1
ATOM 658 C C . GLY A 1 84 ? 4.259 4.960 20.602 1.00 95.94 84 GLY A C 1
ATOM 659 O O . GLY A 1 84 ? 4.111 3.869 20.054 1.00 95.94 84 GLY A O 1
ATOM 660 N N . PRO A 1 85 ? 4.707 5.024 21.866 1.00 93.06 85 PRO A N 1
ATOM 661 C CA . PRO A 1 85 ? 5.101 3.836 22.622 1.00 93.06 85 PRO A CA 1
ATOM 662 C C . PRO A 1 85 ? 3.939 2.857 22.864 1.00 93.06 85 PRO A C 1
ATOM 664 O O . PRO A 1 85 ? 4.183 1.659 23.014 1.00 93.06 85 PRO A O 1
ATOM 667 N N . GLY A 1 86 ? 2.688 3.330 22.883 1.00 92.56 86 GLY A N 1
ATOM 668 C CA . GLY A 1 86 ? 1.498 2.503 23.087 1.00 92.56 86 GLY A CA 1
ATOM 669 C C . GLY A 1 86 ? 0.910 1.915 21.803 1.00 92.56 86 GLY A C 1
ATOM 670 O O . GLY A 1 86 ? -0.057 1.135 21.877 1.00 92.56 86 GLY A O 1
ATOM 671 N N . ARG A 1 87 ? 1.491 2.238 20.636 1.00 95.25 87 ARG A N 1
ATOM 672 C CA . ARG A 1 87 ? 0.918 1.941 19.316 1.00 95.25 87 ARG A CA 1
ATOM 673 C C . ARG A 1 87 ? -0.470 2.580 19.200 1.00 95.25 87 ARG A C 1
ATOM 675 O O . ARG A 1 87 ? -1.465 1.907 18.925 1.00 95.25 87 ARG A O 1
ATOM 682 N N . GLU A 1 88 ? -0.533 3.870 19.497 1.00 97.38 88 GLU A N 1
ATOM 683 C CA . GLU A 1 88 ? -1.714 4.712 19.376 1.00 97.38 88 GLU A CA 1
ATOM 684 C C . GLU A 1 88 ? -2.112 4.864 17.903 1.00 97.38 88 GLU A C 1
ATOM 686 O O . GLU A 1 88 ? -1.255 4.914 17.021 1.00 97.38 88 GLU A O 1
ATOM 691 N N . PHE A 1 89 ? -3.415 4.907 17.615 1.00 98.31 89 PHE A N 1
ATOM 692 C CA . PHE A 1 89 ? -3.908 5.098 16.250 1.00 98.31 89 PHE A CA 1
ATOM 693 C C . PHE A 1 89 ? -3.451 6.459 15.710 1.00 98.31 89 PHE A C 1
ATOM 695 O O . PHE A 1 89 ? -3.742 7.485 16.317 1.00 98.31 89 PHE A O 1
ATOM 702 N N . ALA A 1 90 ? -2.730 6.453 14.587 1.00 98.38 90 ALA A N 1
ATOM 703 C CA . ALA A 1 90 ? -2.165 7.662 13.991 1.00 98.38 90 ALA A CA 1
ATOM 704 C C . ALA A 1 90 ? -3.051 8.232 12.878 1.00 98.38 90 ALA A C 1
ATOM 706 O O . ALA A 1 90 ? -3.100 9.446 12.697 1.00 98.38 90 ALA A O 1
ATOM 707 N N . GLY A 1 91 ? -3.752 7.374 12.136 1.00 98.38 91 GLY A N 1
ATOM 708 C CA . GLY A 1 91 ? -4.613 7.806 11.043 1.00 98.38 91 GLY A CA 1
ATOM 709 C C . GLY A 1 91 ? -4.824 6.744 9.972 1.00 98.38 91 GLY A C 1
ATOM 710 O O . GLY A 1 91 ? -4.235 5.656 10.010 1.00 98.38 91 GLY A O 1
ATOM 711 N N . TRP A 1 92 ? -5.686 7.094 9.023 1.00 98.81 92 TRP A N 1
ATOM 712 C CA . TRP A 1 92 ? -5.942 6.333 7.806 1.00 98.81 92 TRP A CA 1
ATOM 713 C C . TRP A 1 92 ? -5.116 6.912 6.665 1.00 98.81 92 TRP A C 1
ATOM 715 O O . TRP A 1 92 ? -5.114 8.124 6.445 1.00 98.81 92 TRP A O 1
ATOM 725 N N . TYR A 1 93 ? -4.440 6.043 5.931 1.00 98.81 93 TYR A N 1
ATOM 726 C CA . TYR A 1 93 ? -3.690 6.393 4.735 1.00 98.81 93 TYR A CA 1
ATOM 727 C C . TYR A 1 93 ? -4.350 5.727 3.535 1.00 98.81 93 TYR A C 1
ATOM 729 O O . TYR A 1 93 ? -4.622 4.533 3.565 1.00 98.81 93 TYR A O 1
ATOM 737 N N . PHE A 1 94 ? -4.632 6.484 2.489 1.00 98.81 94 PHE A N 1
ATOM 738 C CA . PHE A 1 94 ? -5.268 5.981 1.281 1.00 98.81 94 PHE A CA 1
ATOM 739 C C . PHE A 1 94 ? -4.191 5.890 0.216 1.00 98.81 94 PHE A C 1
ATOM 741 O O . PHE A 1 94 ? -3.834 6.912 -0.366 1.00 98.81 94 PHE A O 1
ATOM 748 N N . ASN A 1 95 ? -3.655 4.684 0.032 1.00 98.81 95 ASN A N 1
ATOM 749 C CA . ASN A 1 95 ? -2.593 4.431 -0.931 1.00 98.81 95 ASN A CA 1
ATOM 750 C C . ASN A 1 95 ? -3.240 4.203 -2.291 1.00 98.81 95 ASN A C 1
ATOM 752 O O . ASN A 1 95 ? -3.843 3.141 -2.470 1.00 98.81 95 ASN A O 1
ATOM 756 N N . LEU A 1 96 ? -3.157 5.140 -3.238 1.00 98.88 96 LEU A N 1
ATOM 757 C CA . LEU A 1 96 ? -3.655 4.849 -4.587 1.00 98.88 96 LEU A CA 1
ATOM 758 C C . LEU A 1 96 ? -2.672 3.896 -5.256 1.00 98.88 96 LEU A C 1
ATOM 760 O O . LEU A 1 96 ? -1.454 4.044 -5.156 1.00 98.88 96 LEU A O 1
ATOM 764 N N . GLN A 1 97 ? -3.205 2.857 -5.877 1.00 98.81 97 GLN A N 1
ATOM 765 C CA . GLN A 1 97 ? -2.400 1.792 -6.454 1.00 98.81 97 GLN A CA 1
ATOM 766 C C . GLN A 1 97 ? -3.225 0.975 -7.444 1.00 98.81 97 GLN A C 1
ATOM 768 O O . GLN A 1 97 ? -4.455 0.996 -7.419 1.00 98.81 97 GLN A O 1
ATOM 773 N N . ASP A 1 98 ? -2.571 0.172 -8.278 1.00 98.62 98 ASP A N 1
ATOM 774 C CA . ASP A 1 98 ? -3.299 -0.784 -9.112 1.00 98.62 98 ASP A CA 1
ATOM 775 C C . ASP A 1 98 ? -4.153 -1.723 -8.235 1.00 98.62 98 ASP A C 1
ATOM 777 O O . ASP A 1 98 ? -3.688 -2.183 -7.178 1.00 98.62 98 ASP A O 1
ATOM 781 N N . PRO A 1 99 ? -5.384 -2.069 -8.663 1.00 98.38 99 PRO A N 1
ATOM 782 C CA . PRO A 1 99 ? -6.165 -3.099 -7.997 1.00 98.38 99 PRO A CA 1
ATOM 783 C C . PRO A 1 99 ? -5.342 -4.375 -7.825 1.00 98.38 99 PRO A C 1
ATOM 785 O O . PRO A 1 99 ? -4.691 -4.844 -8.760 1.00 98.38 99 PRO A O 1
ATOM 788 N N . VAL A 1 100 ? -5.366 -4.943 -6.619 1.00 98.00 100 VAL A N 1
ATOM 789 C CA . VAL A 1 100 ? -4.521 -6.097 -6.299 1.00 98.00 100 VAL A CA 1
ATOM 790 C C . VAL A 1 100 ? -4.852 -7.296 -7.190 1.00 98.00 100 VAL A C 1
ATOM 792 O O . VAL A 1 100 ? -6.001 -7.737 -7.277 1.00 98.00 100 VAL A O 1
ATOM 795 N N . ARG A 1 101 ? -3.826 -7.871 -7.817 1.00 97.88 101 ARG A N 1
ATOM 796 C CA . ARG A 1 101 ? -3.927 -9.100 -8.609 1.00 97.88 101 ARG A CA 1
ATOM 797 C C . ARG A 1 101 ? -3.319 -10.259 -7.833 1.00 97.88 101 ARG A C 1
ATOM 799 O O . ARG A 1 101 ? -2.165 -10.195 -7.427 1.00 97.88 101 ARG A O 1
ATOM 806 N N . ARG A 1 102 ? -4.083 -11.334 -7.636 1.00 97.12 102 ARG A N 1
ATOM 807 C CA . ARG A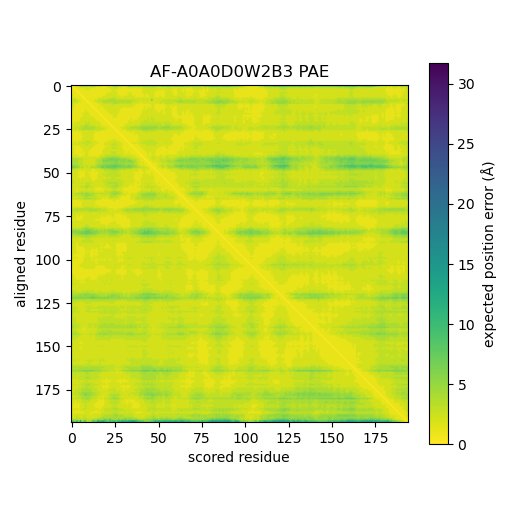 1 102 ? -3.595 -12.538 -6.946 1.00 97.12 102 ARG A CA 1
ATOM 808 C C . ARG A 1 102 ? -2.545 -13.273 -7.774 1.00 97.12 102 ARG A C 1
ATOM 810 O O . ARG A 1 102 ? -2.679 -13.386 -8.988 1.00 97.12 102 ARG A O 1
ATOM 817 N N . THR A 1 103 ? -1.558 -13.838 -7.091 1.00 97.38 103 THR A N 1
ATOM 818 C CA . THR A 1 103 ? -0.488 -14.663 -7.661 1.00 97.38 103 THR A CA 1
ATOM 819 C C . THR A 1 103 ? -0.288 -15.923 -6.812 1.00 97.38 103 THR A C 1
ATOM 821 O O . THR A 1 103 ? -0.797 -15.992 -5.689 1.00 97.38 103 THR A O 1
ATOM 824 N N . PRO A 1 104 ? 0.475 -16.928 -7.283 1.00 96.69 104 PRO A N 1
ATOM 825 C CA . PRO A 1 104 ? 0.753 -18.132 -6.495 1.00 96.69 104 PRO A CA 1
ATOM 826 C C . PRO A 1 104 ? 1.476 -17.881 -5.161 1.00 96.69 104 PRO A C 1
ATOM 828 O O . PRO A 1 104 ? 1.434 -18.740 -4.284 1.00 96.69 104 PRO A O 1
ATOM 831 N N . ILE A 1 105 ? 2.144 -16.730 -5.000 1.00 97.81 105 ILE A N 1
ATOM 832 C CA . ILE A 1 105 ? 2.894 -16.376 -3.780 1.00 97.81 105 ILE A CA 1
ATOM 833 C C . ILE A 1 105 ? 2.288 -15.204 -3.001 1.00 97.81 105 ILE A C 1
ATOM 835 O O . ILE A 1 105 ? 2.740 -14.908 -1.893 1.00 97.81 105 ILE A O 1
ATOM 839 N N . GLY A 1 106 ? 1.277 -14.530 -3.550 1.00 98.12 106 GLY A N 1
ATOM 840 C CA . GLY A 1 106 ? 0.599 -13.440 -2.869 1.00 98.12 106 GLY A CA 1
ATOM 841 C C . GLY A 1 106 ? -0.169 -12.520 -3.804 1.00 98.12 106 GLY A C 1
ATOM 842 O O . GLY A 1 106 ? -1.135 -12.951 -4.432 1.00 98.12 106 GLY A O 1
ATOM 843 N N . VAL A 1 107 ? 0.216 -11.244 -3.846 1.00 98.56 107 VAL A N 1
ATOM 844 C CA . VAL A 1 107 ? -0.457 -10.219 -4.647 1.00 98.56 107 VAL A CA 1
ATOM 845 C C . VAL A 1 107 ? 0.525 -9.281 -5.333 1.00 98.56 107 VAL A C 1
ATOM 847 O O . VAL A 1 107 ? 1.556 -8.916 -4.770 1.00 98.56 107 VAL A O 1
ATOM 850 N N . ASP A 1 108 ? 0.139 -8.844 -6.521 1.00 98.75 108 ASP A N 1
ATOM 851 C CA . ASP A 1 108 ? 0.798 -7.800 -7.290 1.00 98.75 108 ASP A CA 1
ATOM 852 C C . ASP A 1 108 ? -0.061 -6.540 -7.307 1.00 98.75 108 ASP A C 1
ATOM 854 O O . ASP A 1 108 ? -1.292 -6.605 -7.337 1.00 98.75 108 ASP A O 1
ATOM 858 N N . THR A 1 109 ? 0.599 -5.393 -7.312 1.00 98.69 109 THR A N 1
ATOM 859 C CA . THR A 1 109 ? 0.006 -4.066 -7.483 1.00 98.69 109 THR A CA 1
ATOM 860 C C . THR A 1 109 ? 1.074 -3.127 -8.057 1.00 98.69 109 THR A C 1
ATOM 862 O O . THR A 1 109 ? 2.125 -3.591 -8.497 1.00 98.69 109 THR A O 1
ATOM 865 N N . LEU A 1 110 ? 0.834 -1.824 -8.064 1.00 98.44 110 LEU A N 1
ATOM 866 C CA . LEU A 1 110 ? 1.822 -0.786 -8.326 1.00 98.44 110 LEU A CA 1
ATOM 867 C C . LEU A 1 110 ? 1.340 0.487 -7.641 1.00 98.44 110 LEU A C 1
ATOM 869 O O . LEU A 1 110 ? 0.196 0.879 -7.846 1.00 98.44 110 LEU A O 1
ATOM 873 N N . ASP A 1 111 ? 2.199 1.108 -6.842 1.00 98.50 111 ASP A N 1
ATOM 874 C CA . ASP A 1 111 ? 1.923 2.400 -6.219 1.00 98.50 111 ASP A CA 1
ATOM 875 C C . ASP A 1 111 ? 1.702 3.502 -7.272 1.00 98.50 111 ASP A C 1
ATOM 877 O O . ASP A 1 111 ? 2.389 3.536 -8.299 1.00 98.50 111 ASP A O 1
ATOM 881 N N . HIS A 1 112 ? 0.734 4.393 -7.043 1.00 98.62 112 HIS A N 1
ATOM 882 C CA . HIS A 1 112 ? 0.406 5.501 -7.951 1.00 98.62 112 HIS A CA 1
ATOM 883 C C . HIS A 1 112 ? 0.957 6.857 -7.489 1.00 98.62 112 HIS A C 1
ATOM 885 O O . HIS A 1 112 ? 0.688 7.866 -8.142 1.00 98.62 112 HIS A O 1
ATOM 891 N N . GLU A 1 113 ? 1.786 6.890 -6.443 1.00 98.44 113 GLU A N 1
ATOM 892 C CA . GLU A 1 113 ? 2.415 8.049 -5.781 1.00 98.44 113 GLU A CA 1
ATOM 893 C C . GLU A 1 113 ? 1.443 9.073 -5.165 1.00 98.44 113 GLU A C 1
ATOM 895 O O . GLU A 1 113 ? 1.781 9.717 -4.182 1.00 98.44 113 GLU A O 1
ATOM 900 N N . LEU A 1 114 ? 0.255 9.278 -5.737 1.00 98.75 114 LEU A N 1
ATOM 901 C CA . LEU A 1 114 ? -0.750 10.172 -5.170 1.00 98.75 114 LEU A CA 1
ATOM 902 C C . LEU A 1 114 ? -1.465 9.483 -4.011 1.00 98.75 114 LEU A C 1
ATOM 904 O O . LEU A 1 114 ? -2.046 8.427 -4.213 1.00 98.75 114 LEU A O 1
ATOM 908 N N . ASP A 1 115 ? -1.533 10.131 -2.851 1.00 98.75 115 ASP A N 1
ATOM 909 C CA . ASP A 1 115 ? -2.145 9.539 -1.660 1.00 98.75 115 ASP A CA 1
ATOM 910 C C . ASP A 1 115 ? -3.046 10.523 -0.913 1.00 98.75 115 ASP A C 1
ATOM 912 O O . ASP A 1 115 ? -3.003 11.740 -1.125 1.00 98.75 115 ASP A O 1
ATOM 916 N N . LEU A 1 116 ? -3.859 10.006 0.012 1.00 98.81 116 LEU A N 1
ATOM 917 C CA . LEU A 1 116 ? -4.536 10.827 1.017 1.00 98.81 116 LEU A CA 1
ATOM 918 C C . LEU A 1 116 ? -4.138 10.380 2.423 1.00 98.81 116 LEU A C 1
ATOM 920 O O . LEU A 1 116 ? -3.965 9.197 2.703 1.00 98.81 116 LEU A O 1
ATOM 924 N N . TRP A 1 117 ? -4.056 11.330 3.347 1.00 98.75 117 TRP A N 1
ATOM 925 C CA . TRP A 1 117 ? -3.826 11.068 4.763 1.00 98.75 117 TRP A CA 1
ATOM 926 C C . TRP A 1 117 ? -4.899 11.720 5.609 1.00 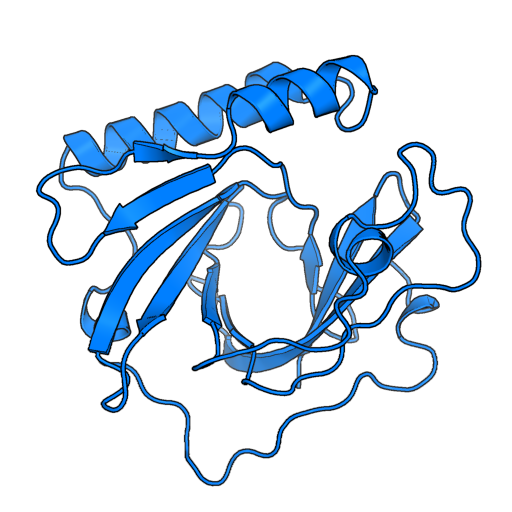98.75 117 TRP A C 1
ATOM 928 O O . TRP A 1 117 ? -5.121 12.927 5.528 1.00 98.75 117 TRP A O 1
ATOM 938 N N . TRP A 1 118 ? -5.532 10.923 6.460 1.00 98.69 118 TRP A N 1
ATOM 939 C CA . TRP A 1 118 ? -6.480 11.388 7.455 1.00 98.69 118 TRP A CA 1
ATOM 940 C C . TRP A 1 118 ? -5.961 11.057 8.851 1.00 98.69 118 TRP A C 1
ATOM 942 O O . TRP A 1 118 ? -6.104 9.931 9.334 1.00 98.69 118 TRP A O 1
ATOM 952 N N . ALA A 1 119 ? -5.329 12.049 9.480 1.00 98.62 119 ALA A N 1
ATOM 953 C CA . ALA A 1 119 ? -4.789 11.918 10.827 1.00 98.62 119 ALA A CA 1
ATOM 954 C C . ALA A 1 119 ? -5.903 11.669 11.855 1.00 98.62 119 ALA A C 1
ATOM 956 O O . ALA A 1 119 ? -7.020 12.165 11.709 1.00 98.62 119 ALA A O 1
ATOM 957 N N . ALA A 1 120 ? -5.587 10.921 12.912 1.00 97.88 120 ALA A N 1
ATOM 958 C CA . ALA A 1 120 ? -6.536 10.577 13.971 1.00 97.88 120 ALA A CA 1
ATOM 959 C C . ALA A 1 120 ? -7.090 11.798 14.729 1.00 97.88 120 ALA A C 1
ATOM 961 O O . ALA A 1 120 ? -8.183 11.724 15.288 1.00 97.88 120 ALA A O 1
ATOM 962 N N . ASP A 1 121 ? -6.336 12.894 14.756 1.00 96.44 121 ASP A N 1
ATOM 963 C CA . ASP A 1 121 ? -6.652 14.162 15.415 1.00 96.44 121 ASP A CA 1
ATOM 964 C C . ASP A 1 121 ? -7.132 15.253 14.442 1.00 96.44 121 ASP A C 1
ATOM 966 O O . ASP A 1 121 ? -7.344 16.391 14.858 1.00 96.44 121 ASP A O 1
ATOM 970 N N . ALA A 1 122 ? -7.320 14.923 13.159 1.00 97.25 122 ALA A N 1
ATOM 971 C CA . ALA A 1 122 ? -7.755 15.870 12.141 1.00 97.25 122 ALA A CA 1
ATOM 972 C C . ALA A 1 122 ? -9.229 15.684 11.761 1.00 97.25 122 ALA A C 1
ATOM 974 O O . ALA A 1 122 ? -9.702 14.574 11.505 1.00 97.25 122 ALA A O 1
ATOM 975 N N . ASP A 1 123 ? -9.933 16.803 11.598 1.00 95.81 123 ASP A N 1
ATOM 976 C CA . ASP A 1 123 ? -11.323 16.816 11.124 1.00 95.81 123 ASP A CA 1
ATOM 977 C C . ASP A 1 123 ? -11.448 16.499 9.624 1.00 95.81 123 ASP A C 1
ATOM 979 O O . ASP A 1 123 ? -12.533 16.168 9.144 1.00 95.81 123 ASP A O 1
ATOM 983 N N . ARG A 1 124 ? -10.348 16.599 8.865 1.00 96.81 124 ARG A N 1
ATOM 984 C CA . ARG A 1 124 ? -10.321 16.342 7.422 1.00 96.81 124 ARG A CA 1
ATOM 985 C C . ARG A 1 124 ? -9.019 15.681 6.984 1.00 96.81 124 ARG A C 1
ATOM 987 O O . ARG A 1 124 ? -7.967 15.872 7.591 1.00 96.81 124 ARG A O 1
ATOM 994 N N . TYR A 1 125 ? -9.108 14.926 5.897 1.00 98.50 125 TYR A N 1
ATOM 995 C CA . TYR A 1 125 ? -7.957 14.402 5.179 1.00 98.50 125 TYR A CA 1
ATOM 996 C C . TYR A 1 125 ? -7.215 15.503 4.406 1.00 98.50 125 TYR A C 1
ATOM 998 O O . TYR A 1 125 ? -7.759 16.566 4.102 1.00 98.50 125 TYR A O 1
ATOM 1006 N N . VAL A 1 126 ? -5.975 15.205 4.037 1.00 98.62 126 VAL A N 1
ATOM 1007 C CA . VAL A 1 126 ? -5.166 15.993 3.104 1.00 98.62 126 VAL A CA 1
ATOM 1008 C C . VAL A 1 126 ? -4.673 15.095 1.979 1.00 98.62 126 VAL A C 1
ATOM 1010 O O . VAL A 1 126 ? -4.396 13.918 2.208 1.00 98.62 126 VAL A O 1
ATOM 1013 N N . PHE A 1 127 ? -4.539 15.646 0.775 1.00 98.75 127 PHE A N 1
ATOM 1014 C CA . PHE A 1 127 ? -3.763 14.986 -0.271 1.00 98.75 127 PHE A CA 1
ATOM 1015 C C . PHE A 1 127 ? -2.275 15.039 0.083 1.00 98.75 127 PHE A C 1
ATOM 1017 O O . PHE A 1 127 ? -1.790 16.029 0.640 1.00 98.75 127 PHE A O 1
ATOM 1024 N N . LYS A 1 128 ? -1.559 13.966 -0.236 1.00 98.50 128 LYS A N 1
ATOM 1025 C CA . LYS A 1 128 ? -0.116 13.827 -0.061 1.00 98.50 128 LYS A CA 1
ATOM 1026 C C . LYS A 1 128 ? 0.548 13.564 -1.403 1.00 98.50 128 LYS A C 1
ATOM 1028 O O . LYS A 1 128 ? -0.069 13.026 -2.317 1.00 98.50 128 LYS A O 1
ATOM 1033 N N . ASP A 1 129 ? 1.801 14.003 -1.485 1.00 98.19 129 ASP A N 1
ATOM 1034 C CA . ASP A 1 129 ? 2.714 13.710 -2.590 1.00 98.19 129 ASP A CA 1
ATOM 1035 C C . ASP A 1 129 ? 2.194 14.151 -3.973 1.00 98.19 129 ASP A C 1
ATOM 1037 O O . ASP A 1 129 ? 2.618 13.650 -5.009 1.00 98.19 129 ASP A O 1
ATOM 1041 N N . VAL A 1 130 ? 1.335 15.181 -4.007 1.00 98.19 130 VAL A N 1
ATOM 1042 C CA . VAL A 1 130 ? 0.747 15.758 -5.232 1.00 98.19 130 VAL A CA 1
ATOM 1043 C C . VAL A 1 130 ? 1.829 16.230 -6.207 1.00 98.19 130 VAL A C 1
ATOM 1045 O O . VAL A 1 130 ? 1.762 15.958 -7.409 1.00 98.19 130 VAL A O 1
ATOM 1048 N N . GLU A 1 131 ? 2.849 16.923 -5.703 1.00 98.12 131 GLU A N 1
ATOM 1049 C CA . GLU A 1 131 ? 3.969 17.413 -6.506 1.00 98.12 131 GLU A CA 1
ATOM 1050 C C . GLU A 1 131 ? 4.863 16.266 -6.985 1.00 98.12 131 GLU A C 1
ATOM 1052 O O . GLU A 1 131 ? 5.341 16.287 -8.122 1.00 98.12 131 GLU A O 1
ATOM 1057 N N . VAL A 1 132 ? 5.055 15.240 -6.150 1.00 97.75 132 VAL A N 1
ATOM 1058 C CA . VAL A 1 132 ? 5.848 14.058 -6.509 1.00 97.75 132 VAL A CA 1
ATOM 1059 C C . VAL A 1 132 ? 5.119 13.258 -7.582 1.00 97.75 132 VAL A C 1
ATOM 1061 O O . VAL A 1 132 ? 5.723 12.902 -8.591 1.00 97.75 132 VAL A O 1
ATOM 1064 N N . PHE A 1 133 ? 3.807 13.067 -7.448 1.00 98.38 133 PHE A N 1
ATOM 1065 C CA . PHE A 1 133 ? 2.957 12.470 -8.471 1.00 98.38 133 PHE A CA 1
ATOM 1066 C C . PHE A 1 133 ? 3.070 13.220 -9.805 1.00 98.38 133 PHE A C 1
ATOM 1068 O O . PHE A 1 133 ? 3.305 12.599 -10.846 1.00 98.38 133 PHE A O 1
ATOM 1075 N N . ALA A 1 134 ? 2.992 14.556 -9.794 1.00 97.75 134 ALA A N 1
ATOM 1076 C CA . ALA A 1 134 ? 3.188 15.365 -10.998 1.00 97.75 134 ALA A CA 1
ATOM 1077 C C . ALA A 1 134 ? 4.577 15.145 -11.626 1.00 97.75 134 ALA A C 1
ATOM 1079 O O . ALA A 1 134 ? 4.690 15.006 -12.848 1.00 97.75 134 ALA A O 1
ATOM 1080 N N . GLN A 1 135 ? 5.622 15.038 -10.802 1.00 97.00 135 GLN A N 1
ATOM 1081 C CA . GLN A 1 135 ? 6.963 14.682 -11.261 1.00 97.00 135 GLN A CA 1
ATOM 1082 C C . GLN A 1 135 ? 6.997 13.276 -11.887 1.00 97.00 135 GLN A C 1
ATOM 1084 O O . GLN A 1 135 ? 7.555 13.110 -12.971 1.00 97.00 135 GLN A O 1
ATOM 1089 N N . ARG A 1 136 ? 6.361 12.266 -11.278 1.00 96.88 136 ARG A N 1
ATOM 1090 C CA . ARG A 1 136 ? 6.334 10.887 -11.812 1.00 96.88 136 ARG A CA 1
ATOM 1091 C C . ARG A 1 136 ? 5.619 10.777 -13.144 1.00 96.88 136 ARG A C 1
ATOM 1093 O O . ARG A 1 136 ? 6.017 9.978 -13.994 1.00 96.88 136 ARG A O 1
ATOM 1100 N N . LEU A 1 137 ? 4.587 11.590 -13.349 1.00 96.69 137 LEU A N 1
ATOM 1101 C CA . LEU A 1 137 ? 3.933 11.710 -14.647 1.00 96.69 137 LEU A CA 1
ATOM 1102 C C . LEU A 1 137 ? 4.886 12.270 -15.707 1.00 96.69 137 LEU A C 1
ATOM 1104 O O . LEU A 1 137 ? 4.954 11.712 -16.801 1.00 96.69 137 LEU A O 1
ATOM 1108 N N . ALA A 1 138 ? 5.648 13.319 -15.384 1.00 95.38 138 ALA A N 1
ATOM 1109 C CA . ALA A 1 138 ? 6.641 13.893 -16.295 1.00 95.38 138 ALA A CA 1
ATOM 1110 C C . ALA A 1 138 ? 7.783 12.910 -16.617 1.00 95.38 138 ALA A C 1
ATOM 1112 O O . ALA A 1 138 ? 8.263 12.869 -17.747 1.00 95.38 138 ALA A O 1
ATOM 1113 N N . GLU A 1 139 ? 8.169 12.070 -15.655 1.00 93.81 139 GLU A N 1
ATOM 1114 C CA . GLU A 1 139 ? 9.134 10.973 -15.829 1.00 93.81 139 GLU A CA 1
ATOM 1115 C C . GLU A 1 139 ? 8.561 9.781 -16.623 1.00 93.81 139 GLU A C 1
ATOM 1117 O O . GLU A 1 139 ? 9.280 8.833 -16.937 1.00 93.81 139 GLU A O 1
ATOM 1122 N N . GLY A 1 140 ? 7.266 9.797 -16.957 1.00 94.25 140 GLY A N 1
ATOM 1123 C CA . GLY A 1 140 ? 6.619 8.739 -17.731 1.00 94.25 140 GLY A CA 1
ATOM 1124 C C . GLY A 1 140 ? 6.394 7.442 -16.949 1.00 94.25 140 GLY A C 1
ATOM 1125 O O . GLY A 1 140 ? 6.306 6.372 -17.566 1.00 94.25 140 GLY A O 1
ATOM 1126 N N . ARG A 1 141 ? 6.288 7.515 -15.611 1.00 95.94 141 ARG A N 1
ATOM 1127 C CA . ARG A 1 141 ? 6.042 6.341 -14.754 1.00 95.94 141 ARG A CA 1
ATOM 1128 C C . ARG A 1 141 ? 4.690 5.688 -15.021 1.00 95.94 141 ARG A C 1
ATOM 1130 O O . ARG A 1 141 ? 4.612 4.463 -15.065 1.00 95.94 141 ARG A O 1
ATOM 1137 N N . TYR A 1 142 ? 3.666 6.494 -15.305 1.00 96.25 142 TYR A N 1
ATOM 1138 C CA . TYR A 1 142 ? 2.284 6.030 -15.465 1.00 96.25 142 TYR A CA 1
ATOM 1139 C C . TYR A 1 142 ? 1.660 6.439 -16.820 1.00 96.25 142 TYR A C 1
ATOM 1141 O O . TYR A 1 142 ? 0.774 7.301 -16.856 1.00 96.25 142 TYR A O 1
ATOM 1149 N N . PRO A 1 143 ? 2.086 5.895 -17.980 1.00 94.94 143 PRO A N 1
ATOM 1150 C CA . PRO A 1 143 ? 1.541 6.361 -19.256 1.00 94.94 143 PRO A CA 1
ATOM 1151 C C . PRO A 1 143 ? 0.062 6.067 -19.419 1.00 94.94 143 PRO A C 1
ATOM 1153 O O . PRO A 1 143 ? -0.383 4.944 -19.210 1.00 94.94 143 PRO A O 1
ATOM 1156 N N . GLY A 1 144 ? -0.684 7.091 -19.826 1.00 96.38 144 GLY A N 1
ATOM 1157 C CA . GLY A 1 144 ? -2.131 7.004 -20.012 1.00 96.38 144 GLY A CA 1
ATOM 1158 C C . GLY A 1 144 ? -2.941 6.940 -18.713 1.00 96.38 144 GLY A C 1
ATOM 1159 O O . GLY A 1 144 ? -4.162 6.978 -18.780 1.00 96.38 144 GLY A O 1
ATOM 1160 N N . MET A 1 145 ? -2.296 6.896 -17.543 1.00 97.62 145 MET A N 1
ATOM 1161 C CA . MET A 1 145 ? -2.971 6.674 -16.256 1.00 97.62 145 MET A CA 1
ATOM 1162 C C . MET A 1 145 ? -3.219 7.954 -15.453 1.00 97.62 145 MET A C 1
ATOM 1164 O O . MET A 1 145 ? -3.931 7.918 -14.457 1.00 97.62 145 MET A O 1
ATOM 1168 N N . ALA A 1 146 ? -2.670 9.095 -15.883 1.00 98.06 146 ALA A N 1
ATOM 1169 C CA . ALA A 1 146 ? -2.733 10.354 -15.137 1.00 98.06 146 ALA A CA 1
ATOM 1170 C C . ALA A 1 146 ? -4.160 10.750 -14.719 1.00 98.06 146 ALA A C 1
ATOM 1172 O O . ALA A 1 146 ? -4.369 11.183 -13.590 1.00 98.06 146 ALA A O 1
ATOM 1173 N N . GLU A 1 147 ? -5.127 10.613 -15.629 1.00 98.44 147 GLU A N 1
ATOM 1174 C CA . GLU A 1 147 ? -6.526 10.942 -15.348 1.00 98.44 147 GLU A CA 1
ATOM 1175 C C . GLU A 1 147 ? -7.179 9.912 -14.426 1.00 98.44 147 GLU A C 1
ATOM 1177 O O . GLU A 1 147 ? -7.819 10.287 -13.453 1.00 98.44 147 GLU A O 1
ATOM 1182 N N . ALA A 1 148 ? -6.960 8.618 -14.676 1.00 98.50 148 ALA A N 1
ATOM 1183 C CA . ALA A 1 148 ? -7.526 7.550 -13.855 1.00 98.50 148 ALA A CA 1
ATOM 1184 C C . ALA A 1 148 ? -7.088 7.655 -12.383 1.00 98.50 148 ALA A C 1
ATOM 1186 O O . ALA A 1 148 ? -7.912 7.495 -11.487 1.00 98.50 148 ALA A O 1
ATOM 1187 N N . ILE A 1 149 ? -5.817 7.992 -12.140 1.00 98.75 149 ILE A N 1
ATOM 1188 C CA . ILE A 1 149 ? -5.269 8.174 -10.788 1.00 98.75 149 ILE A CA 1
ATOM 1189 C C . ILE A 1 149 ? -5.918 9.380 -10.094 1.00 98.75 149 ILE A C 1
ATOM 1191 O O . ILE A 1 149 ? -6.329 9.280 -8.940 1.00 98.75 149 ILE A O 1
ATOM 1195 N N . ARG A 1 150 ? -6.076 10.514 -10.795 1.00 98.69 150 ARG A N 1
ATOM 1196 C CA . ARG A 1 150 ? -6.759 11.695 -10.231 1.00 98.69 150 ARG A CA 1
ATOM 1197 C C . ARG A 1 150 ? -8.220 11.410 -9.914 1.00 98.69 150 ARG A C 1
ATOM 1199 O O . ARG A 1 150 ? -8.665 11.720 -8.815 1.00 98.69 150 ARG A O 1
ATOM 1206 N N . VAL A 1 151 ? -8.929 10.763 -10.838 1.00 98.62 151 VAL A N 1
ATOM 1207 C CA . VAL A 1 151 ? -10.330 10.367 -10.657 1.00 98.62 151 VAL A CA 1
ATOM 1208 C C . VAL A 1 151 ? -10.496 9.460 -9.439 1.00 98.62 151 VAL A C 1
ATOM 1210 O O . VAL A 1 151 ? -11.469 9.612 -8.704 1.00 98.62 151 VAL A O 1
ATOM 1213 N N . GLU A 1 152 ? -9.558 8.546 -9.184 1.00 98.81 152 GLU A N 1
ATOM 1214 C CA . GLU A 1 152 ? -9.612 7.708 -7.985 1.00 98.81 152 GLU A CA 1
ATOM 1215 C C . GLU A 1 152 ? -9.392 8.518 -6.701 1.00 98.81 152 GLU A C 1
ATOM 1217 O O . GLU A 1 152 ? -10.143 8.354 -5.737 1.00 98.81 152 GLU A O 1
ATOM 1222 N N . GLY A 1 153 ? -8.434 9.449 -6.701 1.00 98.69 153 GLY A N 1
ATOM 1223 C CA . GLY A 1 153 ? -8.225 10.379 -5.588 1.00 98.69 153 GLY A CA 1
ATOM 1224 C C . GLY A 1 153 ? -9.468 11.221 -5.293 1.00 98.69 153 GLY A C 1
ATOM 1225 O O . GLY A 1 153 ? -9.906 11.306 -4.144 1.00 98.69 153 GLY A O 1
ATOM 1226 N N . ASP A 1 154 ? -10.094 11.768 -6.336 1.00 98.69 154 ASP A N 1
ATOM 1227 C CA . ASP A 1 154 ? -11.339 12.536 -6.244 1.00 98.69 154 ASP A CA 1
ATOM 1228 C C . ASP A 1 154 ? -12.511 11.671 -5.761 1.00 98.69 154 ASP A C 1
ATOM 1230 O O . ASP A 1 154 ? -13.346 12.124 -4.973 1.00 98.69 154 ASP A O 1
ATOM 1234 N N . ARG A 1 155 ? -12.573 10.399 -6.174 1.00 98.56 155 ARG A N 1
ATOM 1235 C CA . ARG A 1 155 ? -13.586 9.449 -5.698 1.00 98.56 155 ARG A CA 1
ATOM 1236 C C . ARG A 1 155 ? -13.436 9.178 -4.203 1.00 98.56 155 ARG A C 1
ATOM 1238 O O . ARG A 1 155 ? -14.444 9.172 -3.493 1.00 98.56 155 ARG A O 1
ATOM 1245 N N . ILE A 1 156 ? -12.211 8.958 -3.720 1.00 98.56 156 ILE A N 1
ATOM 1246 C CA . ILE A 1 156 ? -11.924 8.767 -2.288 1.00 98.56 156 ILE A CA 1
ATOM 1247 C C . ILE A 1 156 ? -12.327 10.025 -1.516 1.00 98.56 156 ILE A C 1
ATOM 1249 O O . ILE A 1 156 ? -13.104 9.934 -0.565 1.00 98.56 156 ILE A O 1
ATOM 1253 N N . ALA A 1 157 ? -11.876 11.195 -1.969 1.00 98.62 157 ALA A N 1
ATOM 1254 C CA . ALA A 1 157 ? -12.233 12.494 -1.407 1.00 98.62 157 ALA A CA 1
ATOM 1255 C C . ALA A 1 157 ? -13.757 12.685 -1.295 1.00 98.62 157 ALA A C 1
ATOM 1257 O O . ALA A 1 157 ? -14.272 12.978 -0.217 1.00 98.62 157 ALA A O 1
ATOM 1258 N N . ALA A 1 158 ? -14.502 12.422 -2.372 1.00 98.50 158 ALA A N 1
ATOM 1259 C CA . ALA A 1 158 ? -15.958 12.551 -2.393 1.00 98.50 158 ALA A CA 1
ATOM 1260 C C . ALA A 1 158 ? -16.666 11.579 -1.432 1.00 98.50 158 ALA A C 1
ATOM 1262 O O . ALA A 1 158 ? -17.687 11.930 -0.835 1.00 98.50 158 ALA A O 1
ATOM 1263 N N . LEU A 1 159 ? -16.150 10.356 -1.262 1.00 98.00 159 LEU A N 1
ATOM 1264 C CA . LEU A 1 159 ? -16.675 9.411 -0.272 1.00 98.00 159 LEU A CA 1
ATOM 1265 C C . LEU A 1 159 ? -16.445 9.916 1.155 1.00 98.00 159 LEU A C 1
ATOM 1267 O O . LEU A 1 159 ? -17.383 9.896 1.956 1.00 98.00 159 LEU A O 1
ATOM 1271 N N . LEU A 1 160 ? -15.238 10.404 1.448 1.00 98.06 160 LEU A N 1
ATOM 1272 C CA . LEU A 1 160 ? -14.873 10.954 2.753 1.00 98.06 160 LEU A CA 1
ATOM 1273 C C . LEU A 1 160 ? -15.707 12.191 3.105 1.00 98.06 160 LEU A C 1
ATOM 1275 O O . LEU A 1 160 ? -16.291 12.235 4.188 1.00 98.06 160 LEU A O 1
ATOM 1279 N N . ASP A 1 161 ? -15.846 13.138 2.176 1.00 98.25 161 ASP A N 1
ATOM 1280 C CA . ASP A 1 161 ? -16.670 14.344 2.343 1.00 98.25 161 ASP A CA 1
ATOM 1281 C C . ASP A 1 161 ? -18.157 14.001 2.563 1.00 98.25 161 ASP A C 1
ATOM 1283 O O . ASP A 1 161 ? -18.868 14.699 3.286 1.00 98.25 161 ASP A O 1
ATOM 1287 N N . ALA A 1 162 ? -18.633 12.889 1.993 1.00 98.06 162 ALA A N 1
ATOM 1288 C CA . ALA A 1 162 ? -19.985 12.375 2.210 1.00 98.06 162 ALA A CA 1
ATOM 1289 C C . ALA A 1 162 ? -20.135 11.525 3.491 1.00 98.06 162 ALA A C 1
ATOM 1291 O O . ALA A 1 162 ? -21.207 10.955 3.718 1.00 98.06 162 ALA A O 1
ATOM 1292 N N . GLY A 1 163 ? -19.079 11.373 4.299 1.00 96.62 163 GLY A N 1
ATOM 1293 C CA . GLY A 1 163 ? -19.069 10.521 5.493 1.00 96.62 163 GLY A CA 1
ATOM 1294 C C . GLY A 1 163 ? -19.216 9.025 5.190 1.00 96.62 163 GLY A C 1
ATOM 1295 O O . GLY A 1 163 ? -19.593 8.243 6.068 1.00 96.62 163 GLY A O 1
ATOM 1296 N N . LYS A 1 164 ? -18.956 8.609 3.947 1.00 96.81 164 LYS A N 1
ATOM 1297 C CA . LYS A 1 164 ? -19.063 7.221 3.495 1.00 96.81 164 LYS A CA 1
ATOM 1298 C C . LYS A 1 164 ? -17.706 6.541 3.590 1.00 96.81 164 LYS A C 1
ATOM 1300 O O . LYS A 1 164 ? -16.699 7.036 3.101 1.00 96.81 164 LYS A O 1
ATOM 1305 N N . ARG A 1 165 ? -17.706 5.347 4.168 1.00 94.38 165 ARG A N 1
ATOM 1306 C CA . ARG A 1 165 ? -16.545 4.460 4.233 1.00 94.38 165 ARG A CA 1
ATOM 1307 C C . ARG A 1 165 ? -17.001 3.028 4.058 1.00 94.38 165 ARG A C 1
ATOM 1309 O O . ARG A 1 165 ? -18.065 2.655 4.548 1.00 94.38 165 ARG A O 1
ATOM 1316 N N . TRP A 1 166 ? -16.201 2.244 3.349 1.00 96.38 166 TRP A N 1
ATOM 1317 C CA . TRP A 1 166 ? -16.462 0.819 3.164 1.00 96.38 166 TRP A CA 1
ATOM 1318 C C . TRP A 1 166 ? -15.757 -0.046 4.218 1.00 96.38 166 TRP A C 1
ATOM 1320 O O . TRP A 1 166 ? -16.141 -1.197 4.401 1.00 96.38 166 TRP A O 1
ATOM 1330 N N . TRP A 1 167 ? -14.756 0.494 4.920 1.00 97.31 167 TRP A N 1
ATOM 1331 C CA . TRP A 1 167 ? -14.012 -0.221 5.956 1.00 97.31 167 TRP A CA 1
ATOM 1332 C C . TRP A 1 167 ? -14.597 0.007 7.355 1.00 97.31 167 TRP A C 1
ATOM 1334 O O . TRP A 1 167 ? -15.189 1.049 7.652 1.00 97.31 167 TRP A O 1
ATOM 1344 N N . ASP A 1 168 ? -14.385 -0.975 8.233 1.00 97.88 168 ASP A N 1
ATOM 1345 C CA . ASP A 1 168 ? -14.768 -0.907 9.643 1.00 97.88 168 ASP A CA 1
ATOM 1346 C C . ASP A 1 168 ? -13.761 -0.053 10.450 1.00 97.88 168 ASP A C 1
ATOM 1348 O O . ASP A 1 168 ? -12.566 -0.366 10.484 1.00 97.88 168 ASP A O 1
ATOM 1352 N N . PRO A 1 169 ? -14.195 1.002 11.162 1.00 97.25 169 PRO A N 1
ATOM 1353 C CA . PRO A 1 169 ? -13.324 1.790 12.037 1.00 97.25 169 PRO A CA 1
ATOM 1354 C C . PRO A 1 169 ? -12.662 0.988 13.160 1.00 97.25 169 PRO A C 1
ATOM 1356 O O . PRO A 1 169 ? -11.660 1.434 13.720 1.00 97.25 169 PRO A O 1
ATOM 1359 N N . ALA A 1 170 ? -13.192 -0.187 13.512 1.00 98.06 170 ALA A N 1
ATOM 1360 C CA . ALA A 1 170 ? -12.596 -1.070 14.505 1.00 98.06 170 ALA A CA 1
ATOM 1361 C C . ALA A 1 170 ? -11.167 -1.503 14.137 1.00 98.06 170 ALA A C 1
ATOM 1363 O O . ALA A 1 170 ? -10.381 -1.774 15.049 1.00 98.06 170 ALA A O 1
ATOM 1364 N N . TRP A 1 171 ? -10.787 -1.472 12.851 1.00 98.50 171 TRP A N 1
ATOM 1365 C CA . TRP A 1 171 ? -9.410 -1.720 12.409 1.00 98.50 171 TRP A CA 1
ATOM 1366 C C . TRP A 1 171 ? -8.389 -0.761 13.040 1.00 98.50 171 TRP A C 1
ATOM 1368 O O . TRP A 1 171 ? -7.253 -1.166 13.270 1.00 98.50 171 TRP A O 1
ATOM 1378 N N . ALA A 1 172 ? -8.790 0.448 13.451 1.00 98.00 172 ALA A N 1
ATOM 1379 C CA . ALA A 1 172 ? -7.923 1.373 14.192 1.00 98.00 172 ALA A CA 1
ATOM 1380 C C . ALA A 1 172 ? -7.422 0.792 15.532 1.00 98.00 172 ALA A C 1
ATOM 1382 O O . ALA A 1 172 ? -6.353 1.162 16.020 1.00 98.00 172 ALA A O 1
ATOM 1383 N N . ARG A 1 173 ? -8.177 -0.141 16.129 1.00 97.81 173 ARG A N 1
ATOM 1384 C CA . ARG A 1 173 ? -7.842 -0.815 17.397 1.00 97.81 173 ARG A CA 1
ATOM 1385 C C . ARG A 1 173 ? -7.200 -2.187 17.203 1.00 97.81 173 ARG A C 1
ATOM 1387 O O . ARG A 1 173 ? -6.822 -2.818 18.189 1.00 97.81 173 ARG A O 1
ATOM 1394 N N . TRP A 1 174 ? -7.087 -2.657 15.962 1.00 98.12 174 TRP A N 1
ATOM 1395 C CA . TRP A 1 174 ? -6.524 -3.966 15.661 1.00 98.12 174 TRP A CA 1
ATOM 1396 C C . TRP A 1 174 ? -5.054 -4.059 16.089 1.00 98.12 174 TRP A C 1
ATOM 1398 O O . TRP A 1 174 ? -4.286 -3.097 15.968 1.00 98.12 174 TRP A O 1
ATOM 1408 N N . ARG A 1 175 ? -4.650 -5.237 16.573 1.00 97.31 175 ARG A N 1
ATOM 1409 C CA . ARG A 1 175 ? -3.270 -5.565 16.947 1.00 97.31 175 ARG A CA 1
ATOM 1410 C C . ARG A 1 175 ? -2.871 -6.899 16.306 1.00 97.31 175 ARG A C 1
ATOM 1412 O O . ARG A 1 175 ? -3.713 -7.797 16.268 1.00 97.31 175 ARG A O 1
ATOM 1419 N N . PRO A 1 176 ? -1.620 -7.040 15.827 1.00 96.38 176 PRO A N 1
ATOM 1420 C CA . PRO A 1 176 ? -1.114 -8.336 15.394 1.00 96.38 176 PRO A CA 1
ATOM 1421 C C . PRO A 1 176 ? -1.036 -9.292 16.584 1.00 96.38 176 PRO A C 1
ATOM 1423 O O . PRO A 1 176 ? -0.828 -8.856 17.720 1.00 96.38 176 PRO A O 1
ATOM 1426 N N . ASP A 1 177 ? -1.161 -10.588 16.316 1.00 95.94 177 ASP A N 1
ATOM 1427 C CA . ASP A 1 177 ? -0.842 -11.608 17.310 1.00 95.94 177 ASP A CA 1
ATOM 1428 C C . ASP A 1 177 ? 0.653 -11.493 17.676 1.00 95.94 177 ASP A C 1
ATOM 1430 O O . ASP A 1 177 ? 1.500 -11.548 16.776 1.00 95.94 177 ASP A O 1
ATOM 1434 N N . PRO A 1 178 ? 1.011 -11.312 18.962 1.00 93.81 178 PRO A N 1
ATOM 1435 C CA . PRO A 1 178 ? 2.407 -11.185 19.376 1.00 93.81 178 PRO A CA 1
ATOM 1436 C C . PRO A 1 178 ? 3.244 -12.444 19.104 1.00 93.81 178 PRO A C 1
ATOM 1438 O O . PRO A 1 178 ? 4.470 -12.361 19.128 1.00 93.81 178 PRO A O 1
ATOM 1441 N N . ALA A 1 179 ? 2.616 -13.597 18.853 1.00 95.88 179 ALA A N 1
ATOM 1442 C CA . ALA A 1 179 ? 3.305 -14.831 18.490 1.00 95.88 179 ALA A CA 1
ATOM 1443 C C . ALA A 1 179 ? 3.674 -14.911 16.998 1.00 95.88 179 ALA A C 1
ATOM 1445 O O . ALA A 1 179 ? 4.407 -15.820 16.603 1.00 95.88 179 ALA A O 1
ATOM 1446 N N . TRP A 1 180 ? 3.180 -14.003 16.148 1.00 95.62 180 TRP A N 1
ATOM 1447 C CA . TRP A 1 180 ? 3.511 -14.034 14.726 1.00 95.62 180 TRP A CA 1
ATOM 1448 C C . TRP A 1 180 ? 4.973 -13.650 14.476 1.00 95.62 180 TRP A C 1
ATOM 1450 O O . TRP A 1 180 ? 5.402 -12.564 14.875 1.00 95.62 180 TRP A O 1
ATOM 1460 N N . PRO A 1 181 ? 5.746 -14.493 13.766 1.00 94.75 181 PRO A N 1
ATOM 1461 C CA . PRO A 1 181 ? 7.093 -14.126 13.368 1.00 94.75 181 PRO A CA 1
ATOM 1462 C C . PRO A 1 181 ? 7.052 -13.046 12.284 1.00 94.75 181 PRO A C 1
ATOM 1464 O O . PRO A 1 181 ? 6.099 -12.954 11.505 1.00 94.75 181 PRO A O 1
ATOM 1467 N N . VAL A 1 182 ? 8.133 -12.273 12.177 1.00 97.19 182 VAL A N 1
ATOM 1468 C CA . VAL A 1 182 ? 8.372 -11.434 10.999 1.00 97.19 182 VAL A CA 1
ATOM 1469 C C . VAL A 1 182 ? 8.679 -12.368 9.819 1.00 97.19 182 VAL A C 1
ATOM 1471 O O . VAL A 1 182 ? 9.659 -13.113 9.887 1.00 97.19 182 VAL A O 1
ATOM 1474 N N . PRO A 1 183 ? 7.849 -12.394 8.760 1.00 97.19 183 PRO A N 1
ATOM 1475 C CA . PRO A 1 183 ? 8.089 -13.261 7.617 1.00 97.19 183 PRO A CA 1
ATOM 1476 C C . PRO A 1 183 ? 9.262 -12.738 6.778 1.00 97.19 183 PRO A C 1
ATOM 1478 O O . PRO A 1 183 ? 9.536 -11.539 6.755 1.00 97.19 183 PRO A O 1
ATOM 1481 N N . ALA A 1 184 ? 9.919 -13.638 6.050 1.00 97.75 184 ALA A N 1
ATOM 1482 C CA . ALA A 1 184 ? 10.967 -13.310 5.087 1.00 97.75 184 ALA A CA 1
ATOM 1483 C C . ALA A 1 184 ? 10.481 -13.602 3.665 1.00 97.75 184 ALA A C 1
ATOM 1485 O O . ALA A 1 184 ? 9.670 -14.509 3.461 1.00 97.75 184 ALA A O 1
ATOM 1486 N N . LEU A 1 185 ? 10.978 -12.858 2.676 1.00 98.12 185 LEU A N 1
ATOM 1487 C CA . LEU A 1 185 ? 10.700 -13.180 1.278 1.00 98.12 185 LEU A CA 1
ATOM 1488 C C . LEU A 1 185 ? 11.244 -14.578 0.944 1.00 98.12 185 LEU A C 1
ATOM 1490 O O . LEU A 1 185 ? 12.374 -14.897 1.322 1.00 98.12 185 LEU A O 1
ATOM 1494 N N . PRO A 1 186 ? 10.467 -15.423 0.247 1.00 97.44 186 PRO A N 1
ATOM 1495 C CA . PRO A 1 186 ? 10.962 -16.715 -0.199 1.00 97.44 186 PRO A CA 1
ATOM 1496 C C . PRO A 1 186 ? 12.024 -16.523 -1.288 1.00 97.44 186 PRO A C 1
ATOM 1498 O O . PRO A 1 186 ? 11.985 -15.552 -2.041 1.00 97.44 186 PRO A O 1
ATOM 1501 N N . ALA A 1 187 ? 12.954 -17.470 -1.409 1.00 97.00 187 ALA A N 1
ATOM 1502 C CA . ALA A 1 187 ? 13.917 -17.461 -2.507 1.00 97.00 187 ALA A CA 1
ATOM 1503 C C . ALA A 1 187 ? 13.195 -17.488 -3.870 1.00 97.00 187 ALA A C 1
ATOM 1505 O O . ALA A 1 187 ? 12.248 -18.255 -4.054 1.00 97.00 187 ALA A O 1
ATOM 1506 N N . GLY A 1 188 ? 13.649 -16.664 -4.820 1.00 96.38 188 GLY A N 1
ATOM 1507 C CA . GLY A 1 188 ? 13.088 -16.591 -6.173 1.00 96.38 188 GLY A CA 1
ATOM 1508 C C . GLY A 1 188 ? 11.727 -15.892 -6.280 1.00 96.38 188 GLY A C 1
ATOM 1509 O O . GLY A 1 188 ? 11.041 -16.063 -7.289 1.00 96.38 188 GLY A O 1
ATOM 1510 N N . TRP A 1 189 ? 11.313 -15.119 -5.270 1.00 97.56 189 TRP A N 1
ATOM 1511 C CA . TRP A 1 189 ? 10.060 -14.347 -5.274 1.00 97.56 189 TRP A CA 1
ATOM 1512 C C . TRP A 1 189 ? 9.935 -13.402 -6.487 1.00 97.56 189 TRP A C 1
ATOM 1514 O O . TRP A 1 189 ? 8.829 -13.150 -6.978 1.00 97.56 189 TRP A O 1
ATOM 1524 N N . GLU A 1 190 ? 11.064 -12.904 -6.986 1.00 96.31 190 GLU A N 1
ATOM 1525 C CA . GLU A 1 190 ? 11.188 -12.017 -8.140 1.00 96.31 190 GLU A CA 1
ATOM 1526 C C . GLU A 1 190 ? 10.930 -12.724 -9.480 1.00 96.31 190 GLU A C 1
ATOM 1528 O O . GLU A 1 190 ? 10.537 -12.077 -10.446 1.00 96.31 190 GLU A O 1
ATOM 1533 N N . ALA A 1 191 ? 11.107 -14.048 -9.539 1.00 94.81 191 ALA A N 1
ATOM 1534 C CA . ALA A 1 191 ? 10.969 -14.845 -10.760 1.00 94.81 191 ALA A CA 1
ATOM 1535 C C . ALA A 1 191 ? 9.573 -15.468 -10.930 1.00 94.81 191 ALA A C 1
ATOM 1537 O O . ALA A 1 191 ? 9.283 -16.074 -11.964 1.00 94.81 191 ALA A O 1
ATOM 1538 N N . VAL A 1 192 ? 8.697 -15.349 -9.926 1.00 92.62 192 VAL A N 1
ATOM 1539 C CA . VAL A 1 192 ? 7.328 -15.871 -10.019 1.00 92.62 192 VAL A CA 1
ATOM 1540 C C . VAL A 1 192 ? 6.536 -15.052 -11.047 1.00 92.62 192 VAL A C 1
ATOM 1542 O O . VAL A 1 192 ? 6.558 -13.822 -10.965 1.00 92.62 192 VAL A O 1
ATOM 1545 N N . PRO A 1 193 ? 5.813 -15.691 -11.988 1.00 90.81 193 PRO A N 1
ATOM 1546 C CA . PRO A 1 193 ? 5.028 -14.981 -12.994 1.00 90.81 193 PRO A CA 1
ATOM 1547 C C . PRO A 1 193 ? 4.055 -13.963 -12.391 1.00 90.81 193 PR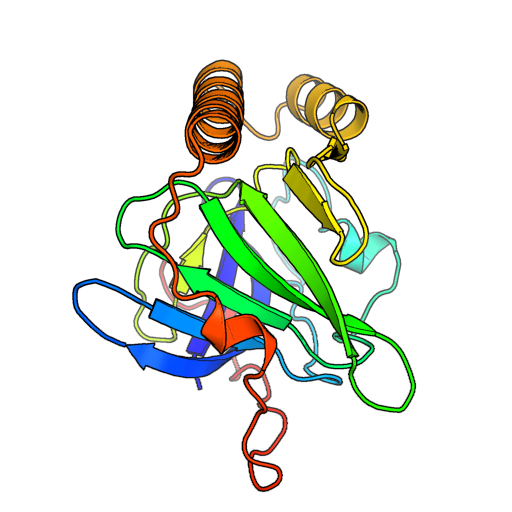O A C 1
ATOM 1549 O O . PRO A 1 193 ? 3.552 -14.149 -11.277 1.00 90.81 193 PRO A O 1
ATOM 1552 N N . TRP A 1 194 ? 3.827 -12.884 -13.136 1.00 83.38 194 TRP A N 1
ATOM 1553 C CA . TRP A 1 194 ? 2.957 -11.778 -12.763 1.00 83.38 194 TRP A CA 1
ATOM 1554 C C . TRP A 1 194 ? 1.706 -11.798 -13.643 1.00 83.38 194 TRP A C 1
ATOM 1556 O O . TRP A 1 194 ? 1.747 -11.404 -14.825 1.00 83.38 194 TRP A O 1
#

Nearest PDB structures (foldseek):
  5zdn-assembly1_A  TM=9.119E-01  e=1.452E-18  Streptomyces fradiae
  3exm-assembly1_A  TM=8.275E-01  e=2.538E-15  Streptomyces coelicolor A3(2)
  7d8q-assembly1_A  TM=7.945E-01  e=2.141E-07  Staphylococcus aureus RF122
  8rza-assembly1_A-2  TM=6.459E-01  e=5.400E-05  Pyrococcus furiosus
  8rzf-assembly1_A  TM=6.242E-01  e=9.388E-05  Sulfolobus acidocaldarius

Secondary structure (DSSP, 8-state):
-EEEEEEETTEEEEEEEEEEEEE-SS-EEEEE-TTPBPB--SS---TT-S-HHHHTT--B--SS-EEEEE-TT-SEEEEEEEETTTTEEEEEEEEEEPPPEEETTEEEE-EEEEEEEEETT-SS-EEESHHHHHHHHHTTSSTTTHHHHHHHHHHHHHHHHTT--SS-GGGGG----TTPPPP-PPTTGGGS--

Mean predicted aligned error: 2.53 Å

Sequence (194 aa):
MVVRREILRGEVWFGVPTICVVDSAELLALYLPGGAEFGFPEQGSFPCGRHPWQVAGQRAWRGHGKLMLHRPGEAHSVDVFWAGPGREFAGWYFNLQDPVRRTPIGVDTLDHELDLWWAADADRYVFKDVEVFAQRLAEGRYPGMAEAIRVEGDRIAALLDAGKRWWDPAWARWRPDPAWPVPALPAGWEAVPW

InterPro domains:
  IPR007295 Domain of unknown function DUF402 [PF04167] (50-164)
  IPR035930 FomD-like superfamily [G3DSA:2.40.380.10] (1-179)
  IPR035930 FomD-like superfamily [SSF159234] (60-181)